Protein AF-A0A078AB96-F1 (afdb_monomer_lite)

Radius of gyration: 26.89 Å; chains: 1; bounding box: 47×62×105 Å

pLDDT: mean 74.13, std 16.15, range [37.94, 95.62]

Organism: Stylonychia lemnae (NCBI:txid5949)

Sequence (298 aa):
MGDLLHSDNKGVPLTSQNDDDSLNFFQKMFKGSIQYEYDTRIDEYNWIAIFLVQFVAYFVAQALVRKLVPPPGDVKVFLEKKRMKDYHSYYFQYTSFIHAMIGIILGNTPYFSLHLLAVEIPLEDSNTLVSLLIGFQTLVCHLLAEVSNPFLQIRTALRIVKKSDTWYYKLNDKIFAVVFILARLIVSPILLFYTFEGDNTTTFLKLGFASVTFIQFFWGMKILYNIGVMVKEHFDELESKEKESRPLWAKVFHDVFYAIDKNKQVRLIFSIVNFATFVFIPVSYYGFVRGNLFKSFL

Secondary structure (DSSP, 8-state):
-----------------SSSTTS-HHHHHTBTB------GGGTTS-HHHHHHHHHHHHHHHHHHHHHHSPPTT-HHHHT-HHHHHHHHHHHHHHHHHHHHHHHHHHHHHHHHHHHHHHTTS-TT-HHHHHHHHHHHHHHHHHHHHHTTHHHHHHHHHHHHTT-TTSHHHHHHHHHHHHHHIIIIIIIHHHHHHHHHH-TTS-HHHHHHHHHHHHHHHHHHHHHHHHHHHHHHHHHHHHHHHH-PPPPHHHHHHHHHHHHHHH-HHHHHHHHHHHHIIIIIHHHHIIIIISSHHHHT--

Foldseek 3Di:
DDDDDDDPPPDDPPPPPDPVVVDDPVSNVCVPVPPPPPPCCVVVPPVVVVVVVVVVVLVVLVVVLPVLADDPPPVVLVPPPVLVVLVVVLVVLVVVLVVLVVCLCVVCVVLVVLVVVCVPPPPPDPVNVLSNVQNVLSNLLSCLLCVLSSLVNVLSSCVSNVNCVPPVNVVSLVVSLVSLCCSQVPVLVVSLVVLLPDPSHALVSNQSSLVSSLVSVLVNLVSLLVVLVVLVVVVVVVCVPPVDDRDPVSVVSNVVSCCCVPPPVNVVVVSVVSCCVRHVVSSCCSCVVVVCVPVRVD

Structure (mmCIF, N/CA/C/O backbone):
data_AF-A0A078AB96-F1
#
_entry.id   AF-A0A078AB96-F1
#
loop_
_atom_site.group_PDB
_atom_site.id
_atom_site.type_symbol
_atom_site.label_atom_id
_atom_site.label_alt_id
_atom_site.label_comp_id
_atom_site.label_asym_id
_atom_site.label_entity_id
_atom_site.label_seq_id
_atom_site.pdbx_PDB_ins_code
_atom_site.Cartn_x
_atom_site.Cartn_y
_atom_site.Cartn_z
_atom_site.occupancy
_atom_site.B_iso_or_equiv
_atom_site.auth_seq_id
_atom_site.auth_comp_id
_atom_site.auth_asym_id
_atom_site.auth_atom_id
_atom_site.pdbx_PDB_model_num
ATOM 1 N N . MET A 1 1 ? 17.291 -31.057 -78.985 1.00 49.81 1 MET A N 1
ATOM 2 C CA . MET A 1 1 ? 18.130 -32.175 -78.511 1.00 49.81 1 MET A CA 1
ATOM 3 C C . MET A 1 1 ? 19.194 -31.545 -77.633 1.00 49.81 1 MET A C 1
ATOM 5 O O . MET A 1 1 ? 20.045 -30.837 -78.149 1.00 49.81 1 MET A O 1
ATOM 9 N N . GLY A 1 2 ? 18.997 -31.611 -76.322 1.00 47.22 2 GLY A N 1
ATOM 10 C CA . GLY A 1 2 ? 19.648 -30.743 -75.340 1.00 47.22 2 GLY A CA 1
ATOM 11 C C . GLY A 1 2 ? 18.833 -30.798 -74.060 1.00 47.22 2 GLY A C 1
ATOM 12 O O . GLY A 1 2 ? 18.005 -29.931 -73.803 1.00 47.22 2 GLY A O 1
ATOM 13 N N . ASP A 1 3 ? 18.982 -31.936 -73.401 1.00 47.91 3 ASP A N 1
ATOM 14 C CA . ASP A 1 3 ? 18.213 -32.436 -72.279 1.00 47.91 3 ASP A CA 1
ATOM 15 C C . ASP A 1 3 ? 18.438 -31.677 -70.963 1.00 47.91 3 ASP A C 1
ATOM 17 O O . ASP A 1 3 ? 19.507 -31.125 -70.724 1.00 47.91 3 ASP A O 1
ATOM 21 N N . LEU A 1 4 ? 17.400 -31.761 -70.120 1.00 50.19 4 LEU A N 1
ATOM 22 C CA . LEU A 1 4 ? 17.425 -32.033 -68.675 1.00 50.19 4 LEU A CA 1
ATOM 23 C C . LEU A 1 4 ? 18.409 -31.238 -67.800 1.00 50.19 4 LEU A C 1
ATOM 25 O O . LEU A 1 4 ? 19.614 -31.436 -67.861 1.00 50.19 4 LEU A O 1
ATOM 29 N N . LEU A 1 5 ? 17.853 -30.487 -66.839 1.00 52.47 5 LEU A N 1
ATOM 30 C CA . LEU A 1 5 ? 18.020 -30.760 -65.398 1.00 52.47 5 LEU A CA 1
ATOM 31 C C . LEU A 1 5 ? 17.131 -29.806 -64.573 1.00 52.47 5 LEU A C 1
ATOM 33 O O . LEU A 1 5 ? 17.523 -28.702 -64.200 1.00 52.47 5 LEU A O 1
ATOM 37 N N . HIS A 1 6 ? 15.910 -30.259 -64.274 1.00 52.72 6 HIS A N 1
ATOM 38 C CA . HIS A 1 6 ? 15.135 -29.776 -63.132 1.00 52.72 6 HIS A CA 1
ATOM 39 C C . HIS A 1 6 ? 15.682 -30.452 -61.872 1.00 52.72 6 HIS A C 1
ATOM 41 O O . HIS A 1 6 ? 15.537 -31.660 -61.692 1.00 52.72 6 HIS A O 1
ATOM 47 N N . SER A 1 7 ? 16.338 -29.667 -61.020 1.00 54.28 7 SER A N 1
ATOM 48 C CA . SER A 1 7 ? 16.720 -30.063 -59.667 1.00 54.28 7 SER A CA 1
ATOM 49 C C . SER A 1 7 ? 15.606 -29.633 -58.711 1.00 54.28 7 SER A C 1
ATOM 51 O O . SER A 1 7 ? 15.563 -28.488 -58.261 1.00 54.28 7 SER A O 1
ATOM 53 N N . ASP A 1 8 ? 14.675 -30.553 -58.454 1.00 54.25 8 ASP A N 1
ATOM 54 C CA . ASP A 1 8 ? 13.689 -30.458 -57.377 1.00 54.25 8 ASP A CA 1
ATOM 55 C C . ASP A 1 8 ? 14.409 -30.609 -56.032 1.00 54.25 8 ASP A C 1
ATOM 57 O O . ASP A 1 8 ? 14.614 -31.712 -55.516 1.00 54.25 8 ASP A O 1
ATOM 61 N N . ASN A 1 9 ? 14.800 -29.480 -55.447 1.00 53.78 9 ASN A N 1
ATOM 62 C CA . ASN A 1 9 ? 15.344 -29.438 -54.098 1.00 53.78 9 ASN A CA 1
ATOM 63 C C . ASN A 1 9 ? 14.178 -29.474 -53.095 1.00 53.78 9 ASN A C 1
ATOM 65 O O . ASN A 1 9 ? 13.682 -28.442 -52.641 1.00 53.78 9 ASN A O 1
ATOM 69 N N . LYS A 1 10 ? 13.687 -30.681 -52.793 1.00 52.81 10 LYS A N 1
ATOM 70 C CA . LYS A 1 10 ? 12.714 -30.910 -51.718 1.00 52.81 10 LYS A CA 1
ATOM 71 C C . LYS A 1 10 ? 13.384 -30.601 -50.380 1.00 52.81 10 LYS A C 1
ATOM 73 O O . LYS A 1 10 ? 14.158 -31.405 -49.867 1.00 52.81 10 LYS A O 1
ATOM 78 N N . GLY A 1 11 ? 13.079 -29.424 -49.838 1.00 51.38 11 GLY A N 1
ATOM 79 C CA . GLY A 1 11 ? 13.490 -29.005 -48.505 1.00 51.38 11 GLY A CA 1
ATOM 80 C C . GLY A 1 11 ? 13.061 -30.031 -47.459 1.00 51.38 11 GLY A C 1
ATOM 81 O O . GLY A 1 11 ? 11.874 -30.286 -47.262 1.00 51.38 11 GLY A O 1
ATOM 82 N N . VAL A 1 12 ? 14.050 -30.633 -46.808 1.00 55.44 12 VAL A N 1
ATOM 83 C CA . VAL A 1 12 ? 13.865 -31.444 -45.606 1.00 55.44 12 VAL A CA 1
ATOM 84 C C . VAL A 1 12 ? 13.359 -30.508 -44.500 1.00 55.44 12 VAL A C 1
ATOM 86 O O . VAL A 1 12 ? 13.998 -29.480 -44.265 1.00 55.44 12 VAL A O 1
ATOM 89 N N . PRO A 1 13 ? 12.240 -30.807 -43.815 1.00 50.81 13 PRO A N 1
ATOM 90 C CA . PRO A 1 13 ? 11.845 -30.032 -42.652 1.00 50.81 13 PRO A CA 1
ATOM 91 C C . PRO A 1 13 ? 12.903 -30.248 -41.570 1.00 50.81 13 PRO A C 1
ATOM 93 O O . PRO A 1 13 ? 13.067 -31.356 -41.060 1.00 50.81 13 PRO A O 1
ATOM 96 N N . LEU A 1 14 ? 13.647 -29.186 -41.253 1.00 51.03 14 LEU A N 1
ATOM 97 C CA . LEU A 1 14 ? 14.491 -29.105 -40.068 1.00 51.03 14 LEU A CA 1
ATOM 98 C C . LEU A 1 14 ? 13.587 -29.310 -38.852 1.00 51.03 14 LEU A C 1
ATOM 100 O O . LEU A 1 14 ? 12.940 -28.384 -38.369 1.00 51.03 14 LEU A O 1
ATOM 104 N N . THR A 1 15 ? 13.506 -30.548 -38.378 1.00 49.94 15 THR A N 1
ATOM 105 C CA . THR A 1 15 ? 12.976 -30.856 -37.058 1.00 49.94 15 THR A CA 1
ATOM 106 C C . THR A 1 15 ? 13.866 -30.141 -36.052 1.00 49.94 15 THR A C 1
ATOM 108 O O . THR A 1 15 ? 15.017 -30.532 -35.857 1.00 49.94 15 THR A O 1
ATOM 111 N N . SER A 1 16 ? 13.339 -29.070 -35.457 1.00 56.69 16 SER A N 1
ATOM 112 C CA . SER A 1 16 ? 13.941 -28.288 -34.377 1.00 56.69 16 SER A CA 1
ATOM 113 C C . SER A 1 16 ? 14.045 -29.140 -33.106 1.00 56.69 16 SER A C 1
ATOM 115 O O . SER A 1 16 ? 13.303 -28.962 -32.140 1.00 56.69 16 SER A O 1
ATOM 117 N N . GLN A 1 17 ? 14.920 -30.139 -33.124 1.00 54.44 17 GLN A N 1
ATOM 118 C CA . GLN A 1 17 ? 15.341 -30.841 -31.924 1.00 54.44 17 GLN A CA 1
ATOM 119 C C . GLN A 1 17 ? 16.473 -30.037 -31.282 1.00 54.44 17 GLN A C 1
ATOM 121 O O . GLN A 1 17 ? 17.517 -29.844 -31.899 1.00 54.44 17 GLN A O 1
ATOM 126 N N . ASN A 1 18 ? 16.229 -29.623 -30.034 1.00 55.78 18 ASN A N 1
ATOM 127 C CA . ASN A 1 18 ? 17.182 -29.126 -29.025 1.00 55.78 18 ASN A CA 1
ATOM 128 C C . ASN A 1 18 ? 17.202 -27.626 -28.683 1.00 55.78 18 ASN A C 1
ATOM 130 O O . ASN A 1 18 ? 18.117 -27.197 -27.989 1.00 55.78 18 ASN A O 1
ATOM 134 N N . ASP A 1 19 ? 16.163 -26.850 -29.001 1.00 60.16 19 ASP A N 1
ATOM 135 C CA . ASP A 1 19 ? 16.001 -25.521 -28.369 1.00 60.16 19 ASP A CA 1
ATOM 136 C C . ASP A 1 19 ? 15.387 -25.584 -26.958 1.00 60.16 19 ASP A C 1
ATOM 138 O O . ASP A 1 19 ? 15.277 -24.570 -26.274 1.00 60.16 19 ASP A O 1
ATOM 142 N N . ASP A 1 20 ? 14.994 -26.768 -26.477 1.00 59.22 20 ASP A N 1
ATOM 143 C CA . ASP A 1 20 ? 14.420 -26.909 -25.133 1.00 59.22 20 ASP A CA 1
ATOM 144 C C . ASP A 1 20 ? 15.471 -26.931 -24.013 1.00 59.22 20 ASP A C 1
ATOM 146 O O . ASP A 1 20 ? 15.182 -26.565 -22.874 1.00 59.22 20 ASP A O 1
ATOM 150 N N . ASP A 1 21 ? 16.708 -27.321 -24.317 1.00 66.56 21 ASP A N 1
ATOM 151 C CA . ASP A 1 21 ? 17.768 -27.433 -23.308 1.00 66.56 21 ASP A CA 1
ATOM 152 C C . ASP A 1 21 ? 18.479 -26.108 -23.017 1.00 66.56 21 ASP A C 1
ATOM 154 O O . ASP A 1 21 ? 19.132 -25.981 -21.982 1.00 66.56 21 ASP A O 1
ATOM 158 N N . SER A 1 22 ? 18.298 -25.095 -23.868 1.00 69.75 22 SER A N 1
ATOM 159 C CA . SER A 1 22 ? 18.826 -23.743 -23.647 1.00 69.75 22 SER A CA 1
ATOM 160 C C . SER A 1 22 ? 17.936 -22.886 -22.738 1.00 69.75 22 SER A C 1
ATOM 162 O O . SER A 1 22 ? 18.385 -21.855 -22.230 1.00 69.75 22 SER A O 1
ATOM 164 N N . LEU A 1 23 ? 16.690 -23.306 -22.493 1.00 70.62 23 LEU A N 1
ATOM 165 C CA . LEU A 1 23 ? 15.745 -22.556 -21.673 1.00 70.62 23 LEU A CA 1
ATOM 166 C C . LEU A 1 23 ? 16.029 -22.764 -20.184 1.00 70.62 23 LEU A C 1
ATOM 168 O O . LEU A 1 23 ? 16.084 -23.890 -19.679 1.00 70.62 23 LEU A O 1
ATOM 172 N N . ASN A 1 24 ? 16.165 -21.661 -19.451 1.00 75.44 24 ASN A N 1
ATOM 173 C CA . ASN A 1 24 ? 16.318 -21.711 -18.003 1.00 75.44 24 ASN A CA 1
ATOM 174 C C . ASN A 1 24 ? 15.019 -22.180 -17.314 1.00 75.44 24 ASN A C 1
ATOM 176 O O . ASN A 1 24 ? 13.945 -22.234 -17.914 1.00 75.44 24 ASN A O 1
ATOM 180 N N . PHE A 1 25 ? 15.113 -22.521 -16.027 1.00 66.31 25 PHE A N 1
ATOM 181 C CA . PHE A 1 25 ? 13.991 -23.042 -15.235 1.00 66.31 25 PHE A CA 1
ATOM 182 C C . PHE A 1 25 ? 12.715 -22.187 -15.335 1.00 66.31 25 PHE A C 1
ATOM 184 O O . PHE A 1 25 ? 11.621 -22.733 -15.468 1.00 66.31 25 PHE A O 1
ATOM 191 N N . PHE A 1 26 ? 12.846 -20.857 -15.332 1.00 49.69 26 PHE A N 1
ATOM 192 C CA . PHE A 1 26 ? 11.702 -19.952 -15.446 1.00 49.69 26 PHE A CA 1
ATOM 193 C C . PHE A 1 26 ? 11.118 -19.947 -16.857 1.00 49.69 26 PHE A C 1
ATOM 195 O O . PHE A 1 26 ? 9.909 -20.068 -17.013 1.00 49.69 26 PHE A O 1
ATOM 202 N N . GLN A 1 27 ? 11.956 -19.903 -17.891 1.00 62.66 27 GLN A N 1
ATOM 203 C CA . GLN A 1 27 ? 11.501 -20.007 -19.276 1.00 62.66 27 GLN A CA 1
ATOM 204 C C . GLN A 1 27 ? 10.771 -21.326 -19.539 1.00 62.66 27 GLN A C 1
ATOM 206 O O . GLN A 1 27 ? 9.763 -21.316 -20.233 1.00 62.66 27 GLN A O 1
ATOM 211 N N . LYS A 1 28 ? 11.219 -22.437 -18.934 1.00 73.44 28 LYS A N 1
ATOM 212 C CA . LYS A 1 28 ? 10.510 -23.726 -18.967 1.00 73.44 28 LYS A CA 1
ATOM 213 C C . LYS A 1 28 ? 9.175 -23.673 -18.221 1.00 73.44 28 LYS A C 1
ATOM 215 O O . LYS A 1 28 ? 8.185 -24.182 -18.731 1.00 73.44 28 LYS A O 1
ATOM 220 N N . MET A 1 29 ? 9.123 -23.025 -17.054 1.00 61.12 29 MET A N 1
ATOM 221 C CA . MET A 1 29 ? 7.893 -22.863 -16.263 1.00 61.12 29 MET A CA 1
ATOM 222 C C . MET A 1 29 ? 6.836 -22.001 -16.977 1.00 61.12 29 MET A C 1
ATOM 224 O O . MET A 1 29 ? 5.642 -22.239 -16.821 1.00 61.12 29 MET A O 1
ATOM 228 N N . PHE A 1 30 ? 7.273 -21.035 -17.787 1.00 54.97 30 PHE A N 1
ATOM 229 C CA . PHE A 1 30 ? 6.409 -20.163 -18.586 1.00 54.97 30 PHE A CA 1
ATOM 230 C C . PHE A 1 30 ? 6.287 -20.604 -20.053 1.00 54.97 30 PHE A C 1
ATOM 232 O O . PHE A 1 30 ? 5.629 -19.928 -20.848 1.00 54.97 30 PHE A O 1
ATOM 239 N N . LYS A 1 31 ? 6.864 -21.752 -20.433 1.00 52.81 31 LYS A N 1
ATOM 240 C CA . LYS A 1 31 ? 6.757 -22.300 -21.787 1.00 52.81 31 LYS A CA 1
ATOM 241 C C . LYS A 1 31 ? 5.327 -22.795 -22.006 1.00 52.81 31 LYS A C 1
ATOM 243 O O . LYS A 1 31 ? 4.900 -23.765 -21.389 1.00 52.81 31 LYS A O 1
ATOM 248 N N . GLY A 1 32 ? 4.569 -22.092 -22.844 1.00 50.88 32 GLY A N 1
ATOM 249 C CA . GLY A 1 32 ? 3.133 -22.331 -23.029 1.00 50.88 32 GLY A CA 1
ATOM 250 C C . GLY A 1 32 ? 2.229 -21.462 -22.150 1.00 50.88 32 GLY A C 1
ATOM 251 O O . GLY A 1 32 ? 1.012 -21.498 -22.328 1.00 50.88 32 GLY A O 1
ATOM 252 N N . SER A 1 33 ? 2.791 -20.622 -21.267 1.00 42.97 33 SER A N 1
ATOM 253 C CA . SER A 1 33 ? 2.061 -19.414 -20.877 1.00 42.97 33 SER A CA 1
ATOM 254 C C . SER A 1 33 ? 1.885 -18.587 -22.144 1.00 42.97 33 SER A C 1
ATOM 256 O O . SER A 1 33 ? 2.821 -18.468 -22.937 1.00 42.97 33 SER A O 1
ATOM 258 N N . ILE A 1 34 ? 0.659 -18.131 -22.390 1.00 37.94 34 ILE A N 1
ATOM 259 C CA . ILE A 1 34 ? 0.317 -17.315 -23.551 1.00 37.94 34 ILE A CA 1
ATOM 260 C C . ILE A 1 34 ? 1.348 -16.184 -23.583 1.00 37.94 34 ILE A C 1
ATOM 262 O O . ILE A 1 34 ? 1.351 -15.339 -22.685 1.00 37.94 34 ILE A O 1
ATOM 266 N N . GLN A 1 35 ? 2.253 -16.189 -24.573 1.00 41.94 35 GLN A N 1
ATOM 267 C CA . GLN A 1 35 ? 2.873 -14.942 -24.992 1.00 41.94 35 GLN A CA 1
ATOM 268 C C . GLN A 1 35 ? 1.675 -14.096 -25.369 1.00 41.94 35 GLN A C 1
ATOM 270 O O . GLN A 1 35 ? 1.023 -14.365 -26.376 1.00 41.94 35 GLN A O 1
ATOM 275 N N . TYR A 1 36 ? 1.294 -13.186 -24.477 1.00 40.00 36 TYR A N 1
ATOM 276 C CA . TYR A 1 36 ? 0.301 -12.198 -24.815 1.00 40.00 36 TYR A CA 1
ATOM 277 C C . TYR A 1 36 ? 0.927 -11.445 -25.981 1.00 40.00 36 TYR A C 1
ATOM 279 O O . TYR A 1 36 ? 1.837 -10.640 -25.782 1.00 40.00 36 TYR A O 1
ATOM 287 N N . GLU A 1 37 ? 0.486 -11.766 -27.201 1.00 41.72 37 GLU A N 1
ATOM 288 C CA . GLU A 1 37 ? 0.451 -10.775 -28.262 1.00 41.72 37 GLU A CA 1
ATOM 289 C C . GLU A 1 37 ? -0.153 -9.559 -27.586 1.00 41.72 37 GLU A C 1
ATOM 291 O O . GLU A 1 37 ? -1.259 -9.640 -27.041 1.00 41.72 37 GLU A O 1
ATOM 296 N N . TYR A 1 38 ? 0.671 -8.521 -27.447 1.00 43.16 38 TYR A N 1
ATOM 297 C CA . TYR A 1 38 ? 0.284 -7.306 -26.766 1.00 43.16 38 TYR A CA 1
ATOM 298 C C . TYR A 1 38 ? -1.036 -6.880 -27.395 1.00 43.16 38 TYR A C 1
ATOM 300 O O . TYR A 1 38 ? -1.081 -6.573 -28.586 1.00 43.16 38 TYR A O 1
ATOM 308 N N . ASP A 1 39 ? -2.119 -6.997 -26.628 1.00 43.69 39 ASP A N 1
ATOM 309 C CA . ASP A 1 39 ? -3.443 -6.701 -27.139 1.00 43.69 39 ASP A CA 1
ATOM 310 C C . ASP A 1 39 ? -3.467 -5.195 -27.356 1.00 43.69 39 ASP A C 1
ATOM 312 O O . ASP A 1 39 ? -3.621 -4.432 -26.404 1.00 43.69 39 ASP A O 1
ATOM 316 N N . THR A 1 40 ? -3.261 -4.763 -28.599 1.00 48.19 40 THR A N 1
ATOM 317 C CA . THR A 1 40 ? -3.224 -3.347 -28.986 1.00 48.19 40 THR A CA 1
ATOM 318 C C . THR A 1 40 ? -4.527 -2.634 -28.626 1.00 48.19 40 THR A C 1
ATOM 320 O O . THR A 1 40 ? -4.557 -1.412 -28.539 1.00 48.19 40 THR A O 1
ATOM 323 N N . ARG A 1 41 ? -5.604 -3.374 -28.319 1.00 44.81 41 ARG A N 1
ATOM 324 C CA . ARG A 1 41 ? -6.849 -2.813 -27.777 1.00 44.81 41 ARG A CA 1
ATOM 325 C C . ARG A 1 41 ? -6.693 -2.256 -26.362 1.00 44.81 41 ARG A C 1
ATOM 327 O O . ARG A 1 41 ? -7.510 -1.447 -25.935 1.00 44.81 41 ARG A O 1
ATOM 334 N N . ILE A 1 42 ? -5.654 -2.639 -25.616 1.00 42.66 42 ILE A N 1
ATOM 335 C CA . ILE A 1 42 ? -5.305 -1.981 -24.349 1.00 42.66 42 ILE A CA 1
ATOM 336 C C . ILE A 1 42 ? -4.943 -0.509 -24.597 1.00 42.66 42 ILE A C 1
ATOM 338 O O . ILE A 1 42 ? -5.263 0.336 -23.761 1.00 42.66 42 ILE A O 1
ATOM 342 N N . ASP A 1 43 ? -4.387 -0.178 -25.764 1.00 45.97 43 ASP A N 1
ATOM 343 C CA . ASP A 1 43 ? -4.108 1.203 -26.172 1.00 45.97 43 ASP A CA 1
ATOM 344 C C . ASP A 1 43 ? -5.384 1.943 -26.635 1.00 45.97 43 ASP A C 1
ATOM 346 O O . ASP A 1 43 ? -5.414 3.172 -26.649 1.00 45.97 43 ASP A O 1
ATOM 350 N N . GLU A 1 44 ? -6.467 1.218 -26.956 1.00 45.72 44 GLU A N 1
ATOM 351 C CA . GLU A 1 44 ? -7.768 1.787 -27.354 1.00 45.72 44 GLU A CA 1
ATOM 352 C C . GLU A 1 44 ? -8.616 2.262 -26.163 1.00 45.72 44 GLU A C 1
ATOM 354 O O . GLU A 1 44 ? -9.578 3.018 -26.345 1.00 45.72 44 GLU A O 1
ATOM 359 N N . TYR A 1 45 ? -8.296 1.849 -24.929 1.00 50.28 45 TYR A N 1
ATOM 360 C CA . TYR A 1 45 ? -8.981 2.409 -23.767 1.00 50.28 45 TYR A CA 1
ATOM 361 C C . TYR A 1 45 ? -8.689 3.905 -23.678 1.00 50.28 45 TYR A C 1
ATOM 363 O O . TYR A 1 45 ? -7.550 4.357 -23.749 1.00 50.28 45 TYR A O 1
ATOM 371 N N . ASN A 1 46 ? -9.737 4.697 -23.454 1.00 63.94 46 ASN A N 1
ATOM 372 C CA . ASN A 1 46 ? -9.593 6.125 -23.217 1.00 63.94 46 ASN A CA 1
ATOM 373 C C . ASN A 1 46 ? -9.005 6.348 -21.810 1.00 63.94 46 ASN A C 1
ATOM 375 O O . ASN A 1 46 ? -9.710 6.660 -20.850 1.00 63.94 46 ASN A O 1
ATOM 379 N N . TRP A 1 47 ? -7.695 6.143 -21.673 1.00 53.69 47 TRP A N 1
ATOM 380 C CA . TRP A 1 47 ? -6.955 6.285 -20.419 1.00 53.69 47 TRP A CA 1
ATOM 381 C C . TRP A 1 47 ? -7.051 7.698 -19.856 1.00 53.69 47 TRP A C 1
ATOM 383 O O . TRP A 1 47 ? -7.053 7.874 -18.639 1.00 53.69 47 TRP A O 1
ATOM 393 N N . ILE A 1 48 ? -7.225 8.695 -20.729 1.00 57.38 48 ILE A N 1
ATOM 394 C CA . ILE A 1 48 ? -7.542 10.071 -20.344 1.00 57.38 48 ILE A CA 1
ATOM 395 C C . ILE A 1 48 ? -8.859 10.100 -19.575 1.00 57.38 48 ILE A C 1
ATOM 397 O O . ILE A 1 48 ? -8.924 10.715 -18.516 1.00 57.38 48 ILE A O 1
ATOM 401 N N . ALA A 1 49 ? -9.891 9.404 -20.055 1.00 60.81 49 ALA A N 1
ATOM 402 C CA . ALA A 1 49 ? -11.159 9.294 -19.348 1.00 60.81 49 ALA A CA 1
ATOM 403 C C . ALA A 1 49 ? -11.005 8.555 -18.012 1.00 60.81 49 ALA A C 1
ATOM 405 O O . ALA A 1 49 ? -11.547 9.022 -17.017 1.00 60.81 49 ALA A O 1
ATOM 406 N N . ILE A 1 50 ? -10.233 7.465 -17.939 1.00 53.31 50 ILE A N 1
ATOM 407 C CA . ILE A 1 50 ? -10.000 6.737 -16.674 1.00 53.31 50 ILE A CA 1
ATOM 408 C C . ILE A 1 50 ? -9.258 7.624 -15.660 1.00 53.31 50 ILE A C 1
ATOM 410 O O . ILE A 1 50 ? -9.689 7.754 -14.511 1.00 53.31 50 ILE A O 1
ATOM 414 N N . PHE A 1 51 ? -8.186 8.292 -16.091 1.00 60.38 51 PHE A N 1
ATOM 415 C CA . PHE A 1 51 ? -7.438 9.237 -15.267 1.00 60.38 51 PHE A CA 1
ATOM 416 C C . PHE A 1 51 ? -8.312 10.417 -14.829 1.00 60.38 51 PHE A C 1
ATOM 418 O O . PHE A 1 51 ? -8.340 10.742 -13.644 1.00 60.38 51 PHE A O 1
ATOM 425 N N . LEU A 1 52 ? -9.077 11.021 -15.745 1.00 66.00 52 LEU A N 1
ATOM 426 C CA . LEU A 1 52 ? -10.010 12.106 -15.436 1.00 66.00 52 LEU A CA 1
ATOM 427 C C . LEU A 1 52 ? -11.096 11.655 -14.466 1.00 66.00 52 LEU A C 1
ATOM 429 O O . LEU A 1 52 ? -11.402 12.395 -13.541 1.00 66.00 52 LEU A O 1
ATOM 433 N N . VAL A 1 53 ? -11.656 10.456 -14.623 1.00 65.00 53 VAL A N 1
ATOM 434 C CA . VAL A 1 53 ? -12.646 9.906 -13.689 1.00 65.00 53 VAL A CA 1
ATOM 435 C C . VAL A 1 53 ? -12.036 9.779 -12.298 1.00 65.00 53 VAL A C 1
ATOM 437 O O . VAL A 1 53 ? -12.659 10.199 -11.326 1.00 65.00 53 VAL A O 1
ATOM 440 N N . GLN A 1 54 ? -10.808 9.273 -12.183 1.00 55.94 54 GLN A N 1
ATOM 441 C CA . GLN A 1 54 ? -10.142 9.120 -10.891 1.00 55.94 54 GLN A CA 1
ATOM 442 C C . GLN A 1 54 ? -9.751 10.468 -10.269 1.00 55.94 54 GLN A C 1
ATOM 444 O O . GLN A 1 54 ? -9.947 10.682 -9.070 1.00 55.94 54 GLN A O 1
ATOM 449 N N . PHE A 1 55 ? -9.273 11.401 -11.091 1.00 67.25 55 PHE A N 1
ATOM 450 C CA . PHE A 1 55 ? -8.972 12.777 -10.712 1.00 67.25 55 PHE A CA 1
ATOM 451 C C . PHE A 1 55 ? -10.236 13.501 -10.225 1.00 67.25 55 PHE A C 1
ATOM 453 O O . PHE A 1 55 ? -10.265 14.026 -9.113 1.00 67.25 55 PHE A O 1
ATOM 460 N N . VAL A 1 56 ? -11.322 13.467 -11.000 1.00 72.50 56 VAL A N 1
ATOM 461 C CA . VAL A 1 56 ? -12.615 14.070 -10.646 1.00 72.50 56 VAL A CA 1
ATOM 462 C C . VAL A 1 56 ? -13.192 13.413 -9.398 1.00 72.50 56 VAL A C 1
ATOM 464 O O . VAL A 1 56 ? -13.570 14.128 -8.474 1.00 72.50 56 VAL A O 1
ATOM 467 N N . ALA A 1 57 ? -13.213 12.080 -9.310 1.00 64.38 57 ALA A N 1
ATOM 468 C CA . ALA A 1 57 ? -13.697 11.366 -8.130 1.00 64.38 57 ALA A CA 1
ATOM 469 C C . ALA A 1 57 ? -12.934 11.786 -6.865 1.00 64.38 57 ALA A C 1
ATOM 471 O O . ALA A 1 57 ? -13.545 12.010 -5.817 1.00 64.38 57 ALA A O 1
ATOM 472 N N . TYR A 1 58 ? -11.616 11.975 -6.969 1.00 62.25 58 TYR A N 1
ATOM 473 C CA . TYR A 1 58 ? -10.803 12.486 -5.874 1.00 62.25 58 TYR A CA 1
ATOM 474 C C . TYR A 1 58 ? -11.155 13.931 -5.501 1.00 62.25 58 TYR A C 1
ATOM 476 O O . TYR A 1 58 ? -11.384 14.221 -4.326 1.00 62.25 58 TYR A O 1
ATOM 484 N N . PHE A 1 59 ? -11.225 14.847 -6.473 1.00 70.94 59 PHE A N 1
ATOM 485 C CA . PHE A 1 59 ? -11.560 16.249 -6.203 1.00 70.94 59 PHE A CA 1
ATOM 486 C C . PHE A 1 59 ? -12.983 16.411 -5.663 1.00 70.94 59 PHE A C 1
ATOM 488 O O . PHE A 1 59 ? -13.208 17.246 -4.790 1.00 70.94 59 PHE A O 1
ATOM 495 N N . VAL A 1 60 ? -13.926 15.576 -6.104 1.00 72.25 60 VAL A N 1
ATOM 496 C CA . VAL A 1 60 ? -15.279 15.494 -5.544 1.00 72.25 60 VAL A CA 1
ATOM 497 C C . VAL A 1 60 ? -15.225 14.997 -4.101 1.00 72.25 60 VAL A C 1
ATOM 499 O O . VAL A 1 60 ? -15.779 15.656 -3.222 1.00 72.25 60 VAL A O 1
ATOM 502 N N . ALA A 1 61 ? -14.514 13.902 -3.817 1.00 61.81 61 ALA A N 1
ATOM 503 C CA . ALA A 1 61 ? -14.336 13.410 -2.449 1.00 61.81 61 ALA A CA 1
ATOM 504 C C . ALA A 1 61 ? -13.699 14.478 -1.540 1.00 61.81 61 ALA A C 1
ATOM 506 O O . ALA A 1 61 ? -14.155 14.694 -0.419 1.00 61.81 61 ALA A O 1
ATOM 507 N N . GLN A 1 62 ? -12.709 15.216 -2.044 1.00 63.28 62 GLN A N 1
ATOM 508 C CA . GLN A 1 62 ? -12.079 16.346 -1.360 1.00 63.28 62 GLN A CA 1
ATOM 509 C C . GLN A 1 62 ? -13.034 17.518 -1.135 1.00 63.28 62 GLN A C 1
ATOM 511 O O . GLN A 1 62 ? -13.083 18.065 -0.036 1.00 63.28 62 GLN A O 1
ATOM 516 N N . ALA A 1 63 ? -13.811 17.910 -2.143 1.00 71.94 63 ALA A N 1
ATOM 517 C CA . ALA A 1 63 ? -14.802 18.972 -2.017 1.00 71.94 63 ALA A CA 1
ATOM 518 C C . ALA A 1 63 ? -15.869 18.607 -0.974 1.00 71.94 63 ALA A C 1
ATOM 520 O O . ALA A 1 63 ? -16.247 19.446 -0.155 1.00 71.94 63 ALA A O 1
ATOM 521 N N . LEU A 1 64 ? -16.300 17.342 -0.946 1.00 72.75 64 LEU A N 1
ATOM 522 C CA . LEU A 1 64 ? -17.200 16.809 0.076 1.00 72.75 64 LEU A CA 1
ATOM 523 C C . LEU A 1 64 ? -16.552 16.839 1.466 1.00 72.75 64 LEU A C 1
ATOM 525 O O . LEU A 1 64 ? -17.165 17.323 2.414 1.00 72.75 64 LEU A O 1
ATOM 529 N N . VAL A 1 65 ? -15.295 16.407 1.590 1.00 64.94 65 VAL A N 1
ATOM 530 C CA . VAL A 1 65 ? -14.535 16.462 2.848 1.00 64.94 65 VAL A CA 1
ATOM 531 C C . VAL A 1 65 ? -14.373 17.902 3.347 1.00 64.94 65 VAL A C 1
ATOM 533 O O . VAL A 1 65 ? -14.606 18.161 4.525 1.00 64.94 65 VAL A O 1
ATOM 536 N N . ARG A 1 66 ? -14.055 18.864 2.475 1.00 65.75 66 ARG A N 1
ATOM 537 C CA . ARG A 1 66 ? -13.930 20.289 2.834 1.00 65.75 66 ARG A CA 1
ATOM 538 C C . ARG A 1 66 ? -15.252 20.924 3.255 1.00 65.75 66 ARG A C 1
ATOM 540 O O . ARG A 1 66 ? -15.240 21.831 4.073 1.00 65.75 66 ARG A O 1
ATOM 547 N N . LYS A 1 67 ? -16.392 20.451 2.741 1.00 74.06 67 LYS A N 1
ATOM 548 C CA . LYS A 1 67 ? -17.706 20.872 3.256 1.00 74.06 67 LYS A CA 1
ATOM 549 C C . LYS A 1 67 ? -17.961 20.373 4.680 1.00 74.06 67 LYS A C 1
ATOM 551 O O . LYS A 1 67 ? -18.745 20.979 5.401 1.00 74.06 67 LYS A O 1
ATOM 556 N N . LEU A 1 68 ? -17.324 19.270 5.077 1.00 67.50 68 LEU A N 1
ATOM 557 C CA . LEU A 1 68 ? -17.488 18.666 6.399 1.00 67.50 68 LEU A CA 1
ATOM 558 C C . LEU A 1 68 ? -16.450 19.166 7.415 1.00 67.50 68 LEU A C 1
ATOM 560 O O . LEU A 1 68 ? -16.749 19.196 8.607 1.00 67.50 68 LEU A O 1
ATOM 564 N N . VAL A 1 69 ? -15.250 19.545 6.968 1.00 60.72 69 VAL A N 1
ATOM 565 C CA . VAL A 1 69 ? -14.131 19.973 7.822 1.00 60.72 69 VAL A CA 1
ATOM 566 C C . VAL A 1 69 ? -13.988 21.501 7.775 1.00 60.72 69 VAL A C 1
ATOM 568 O O . VAL A 1 69 ? -13.848 22.049 6.684 1.00 60.72 69 VAL A O 1
ATOM 571 N N . PRO A 1 70 ? -13.985 22.209 8.922 1.00 58.66 70 PRO A N 1
ATOM 572 C CA . PRO A 1 70 ? -13.804 23.659 8.938 1.00 58.66 70 PRO A CA 1
ATOM 573 C C . PRO A 1 70 ? -12.454 24.068 8.317 1.00 58.66 70 PRO A C 1
ATOM 575 O O . PRO A 1 70 ? -11.478 23.319 8.433 1.00 58.66 70 PRO A O 1
ATOM 578 N N . PRO A 1 71 ? -12.378 25.239 7.658 1.00 56.25 71 PRO A N 1
ATOM 579 C CA . PRO A 1 71 ? -11.188 25.661 6.933 1.00 56.25 71 PRO A CA 1
ATOM 580 C C . PRO A 1 71 ? -9.970 25.872 7.858 1.00 56.25 71 PRO A C 1
ATOM 582 O O . PRO A 1 71 ? -10.130 26.290 9.010 1.00 56.25 71 PRO A O 1
ATOM 585 N N . PRO A 1 72 ? -8.741 25.622 7.360 1.00 46.81 72 PRO A N 1
ATOM 586 C CA . PRO A 1 72 ? -7.506 25.961 8.068 1.00 46.81 72 PRO A CA 1
ATOM 587 C C . PRO A 1 72 ? -7.474 27.462 8.352 1.00 46.81 72 PRO A C 1
ATOM 589 O O . PRO A 1 72 ? -7.403 28.253 7.418 1.00 46.81 72 PRO A O 1
ATOM 592 N N . GLY A 1 73 ? -7.515 27.853 9.624 1.00 52.09 73 GLY A N 1
ATOM 593 C CA . GLY A 1 73 ? -7.409 29.261 10.020 1.00 52.09 73 GLY A CA 1
ATOM 594 C C . GLY A 1 73 ? -8.281 29.663 11.204 1.00 52.09 73 GLY A C 1
ATOM 595 O O . GLY A 1 73 ? -8.046 30.717 11.787 1.00 52.09 73 GLY A O 1
ATOM 596 N N . ASP A 1 74 ? -9.241 28.830 11.616 1.00 60.00 74 ASP A N 1
ATOM 597 C CA . ASP A 1 74 ? -9.985 29.101 12.847 1.00 60.00 74 ASP A CA 1
ATOM 598 C C . ASP A 1 74 ? -9.085 28.846 14.073 1.00 60.00 74 ASP A C 1
ATOM 600 O O . ASP A 1 74 ? -8.818 27.709 14.473 1.00 60.00 74 ASP A O 1
ATOM 604 N N . VAL A 1 75 ? -8.568 29.931 14.652 1.00 51.16 75 VAL A N 1
ATOM 605 C CA . VAL A 1 75 ? -7.601 29.949 15.765 1.00 51.16 75 VAL A CA 1
ATOM 606 C C . VAL A 1 75 ? -8.105 29.155 16.979 1.00 51.16 75 VAL A C 1
ATOM 608 O O . VAL A 1 75 ? -7.312 28.553 17.705 1.00 51.16 75 VAL A O 1
ATOM 611 N N . LYS A 1 76 ? -9.429 29.062 17.170 1.00 63.47 76 LYS A N 1
ATOM 612 C CA . LYS A 1 76 ? -10.036 28.272 18.254 1.00 63.47 76 LYS A CA 1
ATOM 613 C C . LYS A 1 76 ? -9.870 26.763 18.054 1.00 63.47 76 LYS A C 1
ATOM 615 O O . LYS A 1 76 ? -9.755 26.024 19.027 1.00 63.47 76 LYS A O 1
ATOM 620 N N . VAL A 1 77 ? -9.811 26.301 16.805 1.00 56.03 77 VAL A N 1
ATOM 621 C CA . VAL A 1 77 ? -9.562 24.896 16.438 1.00 56.03 77 VAL A CA 1
ATOM 622 C C . VAL A 1 77 ? -8.082 24.527 16.595 1.00 56.03 77 VAL A C 1
ATOM 624 O O . VAL A 1 77 ? -7.769 23.385 16.936 1.00 56.03 77 VAL A O 1
ATOM 627 N N . PHE A 1 78 ? -7.185 25.499 16.408 1.00 52.41 78 PHE A N 1
ATOM 628 C CA . PHE A 1 78 ? -5.730 25.344 16.514 1.00 52.41 78 PHE A CA 1
ATOM 629 C C . PHE A 1 78 ? -5.220 25.123 17.951 1.00 52.41 78 PHE A C 1
ATOM 631 O O . PHE A 1 78 ? -4.192 24.475 18.141 1.00 52.41 78 PHE A O 1
ATOM 638 N N . LEU A 1 79 ? -5.930 25.623 18.968 1.00 58.94 79 LEU A N 1
ATOM 639 C CA . LEU A 1 79 ? -5.487 25.567 20.370 1.00 58.94 79 LEU A CA 1
ATOM 640 C C . LEU A 1 79 ? -5.647 24.179 21.036 1.00 58.94 79 LEU A C 1
ATOM 642 O O . LEU A 1 79 ? -4.972 23.893 22.026 1.00 58.94 79 LEU A O 1
ATOM 646 N N . GLU A 1 80 ? -6.466 23.267 20.495 1.00 64.06 80 GLU A N 1
ATOM 647 C CA . GLU A 1 80 ? -6.551 21.882 20.990 1.00 64.06 80 GLU A CA 1
ATOM 648 C C . GLU A 1 80 ? -5.356 21.050 20.473 1.00 64.06 80 GLU A C 1
ATOM 650 O O . GLU A 1 80 ? -5.397 20.455 19.397 1.00 64.06 80 GLU A O 1
ATOM 655 N N . LYS A 1 81 ? -4.286 20.950 21.274 1.00 52.53 81 LYS A N 1
ATOM 656 C CA . LYS A 1 81 ? -3.013 20.235 20.996 1.00 52.53 81 LYS A CA 1
ATOM 657 C C . LYS A 1 81 ? -3.138 18.847 20.326 1.00 52.53 81 LYS A C 1
ATOM 659 O O . LYS A 1 81 ? -2.242 18.446 19.586 1.00 52.53 81 LYS A O 1
ATOM 664 N N . LYS A 1 82 ? -4.232 18.104 20.555 1.00 56.81 82 LYS A N 1
ATOM 665 C CA . LYS A 1 82 ? -4.497 16.788 19.931 1.00 56.81 82 LYS A CA 1
ATOM 666 C C . LYS A 1 82 ? -4.897 16.903 18.449 1.00 56.81 82 LYS A C 1
ATOM 668 O O . LYS A 1 82 ? -4.518 16.037 17.665 1.00 56.81 82 LYS A O 1
ATOM 673 N N . ARG A 1 83 ? -5.575 17.987 18.041 1.00 59.06 83 ARG A N 1
ATOM 674 C CA . ARG A 1 83 ? -5.947 18.248 16.637 1.00 59.06 83 ARG A CA 1
ATOM 675 C C . ARG A 1 83 ? -4.738 18.559 15.764 1.00 59.06 83 ARG A C 1
ATOM 677 O O . ARG A 1 83 ? -4.743 18.148 14.613 1.00 59.06 83 ARG A O 1
ATOM 684 N N . MET A 1 84 ? -3.682 19.179 16.297 1.00 63.72 84 MET A N 1
ATOM 685 C CA . MET A 1 84 ? -2.477 19.523 15.521 1.00 63.72 84 MET A CA 1
ATOM 686 C C . MET A 1 84 ? -1.860 18.312 14.806 1.00 63.72 84 MET A C 1
ATOM 688 O O . MET A 1 84 ? -1.520 18.402 13.630 1.00 63.72 84 MET A O 1
ATOM 692 N N . LYS A 1 85 ? -1.753 17.155 15.476 1.00 69.56 85 LYS A N 1
ATOM 693 C CA . LYS A 1 85 ? -1.144 15.955 14.874 1.00 69.56 85 LYS A CA 1
ATOM 694 C C . LYS A 1 85 ? -1.993 15.376 13.740 1.00 69.56 85 LYS A C 1
ATOM 696 O O . LYS A 1 85 ? -1.450 15.009 12.697 1.00 69.56 85 LYS A O 1
ATOM 701 N N . ASP A 1 86 ? -3.307 15.307 13.933 1.00 68.50 86 ASP A N 1
ATOM 702 C CA . ASP A 1 86 ? -4.233 14.814 12.910 1.00 68.50 86 ASP A CA 1
ATOM 703 C C . ASP A 1 86 ? -4.340 15.802 11.741 1.00 68.50 86 ASP A C 1
ATOM 705 O O . ASP A 1 86 ? -4.388 15.386 10.587 1.00 68.50 86 ASP A O 1
ATOM 709 N N . TYR A 1 87 ? -4.273 17.105 12.021 1.00 67.62 87 TYR A N 1
ATOM 710 C CA . TYR A 1 87 ? -4.282 18.159 11.011 1.00 67.62 87 TYR A CA 1
ATOM 711 C C . TYR A 1 87 ? -3.008 18.160 10.159 1.00 67.62 87 TYR A C 1
ATOM 713 O O . TYR A 1 87 ? -3.081 18.186 8.933 1.00 67.62 87 TYR A O 1
ATOM 721 N N . HIS A 1 88 ? -1.835 18.044 10.789 1.00 70.81 88 HIS A N 1
ATOM 722 C CA . HIS A 1 88 ? -0.573 17.859 10.072 1.00 70.81 88 HIS A CA 1
ATOM 723 C C . HIS A 1 88 ? -0.578 16.573 9.249 1.00 70.81 88 HIS A C 1
ATOM 725 O O . HIS A 1 88 ? -0.133 16.585 8.107 1.00 70.81 88 HIS A O 1
ATOM 731 N N . SER A 1 89 ? -1.122 15.480 9.793 1.00 71.62 89 SER A N 1
ATOM 732 C CA . SER A 1 89 ? -1.245 14.219 9.054 1.00 71.62 89 SER A CA 1
ATOM 733 C C . SER A 1 89 ? -2.163 14.367 7.840 1.00 71.62 89 SER A C 1
ATOM 735 O O . SER A 1 89 ? -1.827 13.875 6.768 1.00 71.62 89 SER A O 1
ATOM 737 N N . TYR A 1 90 ? -3.286 15.076 7.984 1.00 72.69 90 TYR A N 1
ATOM 738 C CA . TYR A 1 90 ? -4.195 15.390 6.883 1.00 72.69 90 TYR A CA 1
ATOM 739 C C . TYR A 1 90 ? -3.499 16.214 5.798 1.00 72.69 90 TYR A C 1
ATOM 741 O O . TYR A 1 90 ? -3.542 15.853 4.625 1.00 72.69 90 TYR A O 1
ATOM 749 N N . TYR A 1 91 ? -2.810 17.289 6.185 1.00 68.94 91 TYR A N 1
ATOM 750 C CA . TYR A 1 91 ? -2.125 18.166 5.238 1.00 68.94 91 TYR A CA 1
ATOM 751 C C . TYR A 1 91 ? -0.953 17.468 4.544 1.00 68.94 91 TYR A C 1
ATOM 753 O O . TYR A 1 91 ? -0.743 17.652 3.347 1.00 68.94 91 TYR A O 1
ATOM 761 N N . PHE A 1 92 ? -0.218 16.625 5.271 1.00 71.69 92 PHE A N 1
ATOM 762 C CA . PHE A 1 92 ? 0.849 15.805 4.708 1.00 71.69 92 PHE A CA 1
ATOM 763 C C . PHE A 1 92 ? 0.296 14.799 3.694 1.00 71.69 92 PHE A C 1
ATOM 765 O O . PHE A 1 92 ? 0.816 14.708 2.588 1.00 71.69 92 PHE A O 1
ATOM 772 N N . GLN A 1 93 ? -0.803 14.107 4.019 1.00 70.50 93 GLN A N 1
ATOM 773 C CA . GLN A 1 93 ? -1.481 13.199 3.084 1.00 70.50 93 GLN A CA 1
ATOM 774 C C . GLN A 1 93 ? -2.011 13.937 1.850 1.00 70.50 93 GLN A C 1
ATOM 776 O O . GLN A 1 93 ? -1.897 1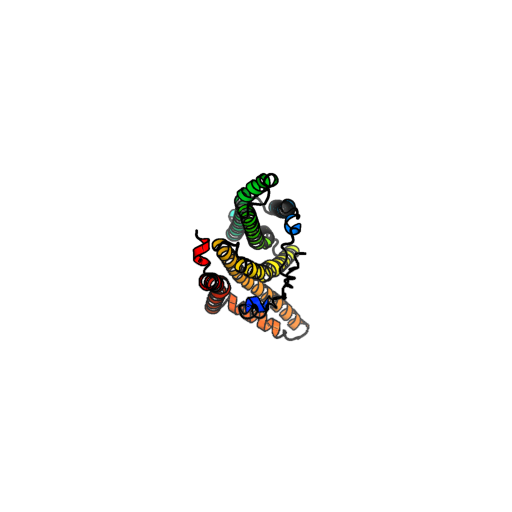3.434 0.737 1.00 70.50 93 GLN A O 1
ATOM 781 N N . TYR A 1 94 ? -2.579 15.131 2.031 1.00 68.31 94 TYR A N 1
ATOM 782 C CA . TYR A 1 94 ? -3.041 15.974 0.930 1.00 68.31 94 TYR A CA 1
ATOM 783 C C . TYR A 1 94 ? -1.881 16.416 0.032 1.00 68.31 94 TYR A C 1
ATOM 785 O O . TYR A 1 94 ? -1.947 16.259 -1.182 1.00 68.31 94 TYR A O 1
ATOM 793 N N . THR A 1 95 ? -0.800 16.922 0.626 1.00 66.31 95 THR A N 1
ATOM 794 C CA . THR A 1 95 ? 0.388 17.381 -0.106 1.00 66.31 95 THR A CA 1
ATOM 795 C C . THR A 1 95 ? 1.060 16.225 -0.838 1.00 66.31 95 THR A C 1
ATOM 797 O O . THR A 1 95 ? 1.399 16.381 -2.003 1.00 66.31 95 THR A O 1
ATOM 800 N N . SER A 1 96 ? 1.190 15.056 -0.200 1.00 68.94 96 SER A N 1
ATOM 801 C CA . SER A 1 96 ? 1.731 13.844 -0.829 1.00 68.94 96 SER A CA 1
ATOM 802 C C . SER A 1 96 ? 0.904 13.430 -2.042 1.00 68.94 96 SER A C 1
ATOM 804 O O . SER A 1 96 ? 1.470 13.137 -3.087 1.00 68.94 96 SER A O 1
ATOM 806 N N . PHE A 1 97 ? -0.426 13.472 -1.936 1.00 68.31 97 PHE A N 1
ATOM 807 C CA . PHE A 1 97 ? -1.300 13.153 -3.060 1.00 68.31 97 PHE A CA 1
ATOM 808 C C . PHE A 1 97 ? -1.185 14.185 -4.189 1.00 68.31 97 PHE A C 1
ATOM 810 O O . PHE A 1 97 ? -1.053 13.816 -5.349 1.00 68.31 97 PHE A O 1
ATOM 817 N N . ILE A 1 98 ? -1.226 15.486 -3.875 1.00 67.25 98 ILE A N 1
ATOM 818 C CA . ILE A 1 98 ? -1.069 16.543 -4.888 1.00 67.25 98 ILE A CA 1
ATOM 819 C C . ILE A 1 98 ? 0.296 16.423 -5.565 1.00 67.25 98 ILE A C 1
ATOM 821 O O . ILE A 1 98 ? 0.379 16.540 -6.782 1.00 67.25 98 ILE A O 1
ATOM 825 N N . HIS A 1 99 ? 1.346 16.128 -4.801 1.00 66.62 99 HIS A N 1
ATOM 826 C CA . HIS A 1 99 ? 2.671 15.848 -5.333 1.00 66.62 99 HIS A CA 1
ATOM 827 C C . HIS A 1 99 ? 2.661 14.626 -6.258 1.00 66.62 99 HIS A C 1
ATOM 829 O O . HIS A 1 99 ? 3.196 14.713 -7.356 1.00 66.62 99 HIS A O 1
ATOM 835 N N . ALA A 1 100 ? 1.991 13.535 -5.875 1.00 67.12 100 ALA A N 1
ATOM 836 C CA . ALA A 1 100 ? 1.832 12.361 -6.727 1.00 67.12 100 ALA A CA 1
ATOM 837 C C . ALA A 1 100 ? 1.053 12.683 -8.013 1.00 67.12 100 ALA A C 1
ATOM 839 O O . ALA A 1 100 ? 1.463 12.266 -9.088 1.00 67.12 100 ALA A O 1
ATOM 840 N N . MET A 1 101 ? -0.022 13.474 -7.946 1.00 66.56 101 MET A N 1
ATOM 841 C CA . MET A 1 101 ? -0.786 13.884 -9.131 1.00 66.56 101 MET A CA 1
ATOM 842 C C . MET A 1 101 ? 0.001 14.818 -10.042 1.00 66.56 101 MET A C 1
ATOM 844 O O . MET A 1 101 ? -0.044 14.656 -11.255 1.00 66.56 101 MET A O 1
ATOM 848 N N . ILE A 1 102 ? 0.739 15.775 -9.482 1.00 65.56 102 ILE A N 1
ATOM 849 C CA . ILE A 1 102 ? 1.641 16.634 -10.254 1.00 65.56 102 ILE A CA 1
ATOM 850 C C . ILE A 1 102 ? 2.752 15.785 -10.873 1.00 65.56 102 ILE A C 1
ATOM 852 O O . ILE A 1 102 ? 3.078 15.995 -12.032 1.00 65.56 102 ILE A O 1
ATOM 856 N N . GLY A 1 103 ? 3.287 14.802 -10.147 1.00 63.50 103 GLY A N 1
ATOM 857 C CA . GLY A 1 103 ? 4.257 13.838 -10.661 1.00 63.50 103 GLY A CA 1
ATOM 858 C C . GLY A 1 103 ? 3.699 13.011 -11.817 1.00 63.50 103 GLY A C 1
ATOM 859 O O . GLY A 1 103 ? 4.378 12.849 -12.822 1.00 63.50 103 GLY A O 1
ATOM 860 N N . ILE A 1 104 ? 2.442 12.568 -11.732 1.00 65.38 104 ILE A N 1
ATOM 861 C CA . ILE A 1 104 ? 1.756 11.890 -12.837 1.00 65.38 104 ILE A CA 1
ATOM 862 C C . ILE A 1 104 ? 1.558 12.840 -14.015 1.00 65.38 104 ILE A C 1
ATOM 864 O O . ILE A 1 104 ? 1.876 12.462 -15.134 1.00 65.38 104 ILE A O 1
ATOM 868 N N . ILE A 1 105 ? 1.051 14.053 -13.785 1.00 64.94 105 ILE A N 1
ATOM 869 C CA . ILE A 1 105 ? 0.801 15.024 -14.852 1.00 64.94 105 ILE A CA 1
ATOM 870 C C . ILE A 1 105 ? 2.127 15.379 -15.517 1.00 64.94 105 ILE A C 1
ATOM 872 O O . ILE A 1 105 ? 2.304 15.052 -16.675 1.00 64.94 105 ILE A O 1
ATOM 876 N N . LEU A 1 106 ? 3.090 15.944 -14.787 1.00 58.75 106 LEU A N 1
ATOM 877 C CA . LEU A 1 106 ? 4.381 16.379 -15.328 1.00 58.75 106 LEU A CA 1
ATOM 878 C C . LEU A 1 106 ? 5.230 15.225 -15.859 1.00 58.75 106 LEU A C 1
ATOM 880 O O . LEU A 1 106 ? 5.923 15.402 -16.854 1.00 58.75 106 LEU A O 1
ATOM 884 N N . GLY A 1 107 ? 5.182 14.063 -15.207 1.00 60.19 107 GLY A N 1
ATOM 885 C CA . GLY A 1 107 ? 5.892 12.866 -15.641 1.00 60.19 107 GLY A CA 1
ATOM 886 C C . GLY A 1 107 ? 5.322 12.293 -16.931 1.00 60.19 107 GLY A C 1
ATOM 887 O O . GLY A 1 107 ? 6.091 11.773 -17.727 1.00 60.19 107 GLY A O 1
ATOM 888 N N . ASN A 1 108 ? 4.013 12.441 -17.173 1.00 60.53 108 ASN A N 1
ATOM 889 C CA . ASN A 1 108 ? 3.369 12.012 -18.413 1.00 60.53 108 ASN A CA 1
ATOM 890 C C . ASN A 1 108 ? 3.244 13.124 -19.460 1.00 60.53 108 ASN A C 1
ATOM 892 O O . ASN A 1 108 ? 3.124 12.792 -20.626 1.00 60.53 108 ASN A O 1
ATOM 896 N N . THR A 1 109 ? 3.324 14.413 -19.114 1.00 60.59 109 THR A N 1
ATOM 897 C CA . THR A 1 109 ? 3.245 15.536 -20.067 1.00 60.59 109 THR A CA 1
ATOM 898 C C . THR A 1 109 ? 4.213 15.396 -21.247 1.00 60.59 109 THR A C 1
ATOM 900 O O . THR A 1 109 ? 3.753 15.569 -22.371 1.00 60.59 109 THR A O 1
ATOM 903 N N . PRO A 1 110 ? 5.513 15.066 -21.078 1.00 57.78 110 PRO A N 1
ATOM 904 C CA . PRO A 1 110 ? 6.397 14.886 -22.229 1.00 57.78 110 PRO A CA 1
ATOM 905 C C . PRO A 1 110 ? 5.976 13.696 -23.103 1.00 57.78 110 PRO A C 1
ATOM 907 O O . PRO A 1 110 ? 6.037 13.809 -24.322 1.00 57.78 110 PRO A O 1
ATOM 910 N N . TYR A 1 111 ? 5.460 12.613 -22.513 1.00 57.66 111 TYR A N 1
ATOM 911 C CA . TYR A 1 111 ? 4.923 11.467 -23.259 1.00 57.66 111 TYR A CA 1
ATOM 912 C C . TYR A 1 111 ? 3.593 11.786 -23.941 1.00 57.66 111 TYR A C 1
ATOM 914 O O . TYR A 1 111 ? 3.342 11.312 -25.037 1.00 57.66 111 TYR A O 1
ATOM 922 N N . PHE A 1 112 ? 2.757 12.618 -23.326 1.00 55.78 112 PHE A N 1
ATOM 923 C CA . PHE A 1 112 ? 1.466 13.052 -23.846 1.00 55.78 112 PHE A CA 1
ATOM 924 C C . PHE A 1 112 ? 1.644 14.009 -25.024 1.00 55.78 112 PHE A C 1
ATOM 926 O O . PHE A 1 112 ? 0.971 13.874 -26.041 1.00 55.78 112 PHE A O 1
ATOM 933 N N . SER A 1 113 ? 2.604 14.929 -24.910 1.00 55.94 113 SER A N 1
ATOM 934 C CA . SER A 1 113 ? 3.043 15.788 -26.008 1.00 55.94 113 SER A CA 1
ATOM 935 C C . SER A 1 113 ? 3.647 14.961 -27.141 1.00 55.94 113 SER A C 1
ATOM 937 O O . SER A 1 113 ? 3.308 15.205 -28.294 1.00 55.94 113 SER A O 1
ATOM 939 N N . LEU A 1 114 ? 4.472 13.949 -26.834 1.00 54.59 114 LEU A N 1
ATOM 940 C CA . LEU A 1 114 ? 4.983 13.022 -27.848 1.00 54.59 114 LEU A CA 1
ATOM 941 C C . LEU A 1 114 ? 3.871 12.191 -28.487 1.00 54.59 114 LEU A C 1
ATOM 943 O O . LEU A 1 114 ? 3.921 11.980 -29.686 1.00 54.59 114 LEU A O 1
ATOM 947 N N . HIS A 1 115 ? 2.871 11.735 -27.730 1.00 54.28 115 HIS A N 1
ATOM 948 C CA . HIS A 1 115 ? 1.790 10.909 -28.260 1.00 54.28 115 HIS A CA 1
ATOM 949 C C . HIS A 1 115 ? 0.849 11.724 -29.151 1.00 54.28 115 HIS A C 1
ATOM 951 O O . HIS A 1 115 ? 0.520 11.277 -30.241 1.00 54.28 115 HIS A O 1
ATOM 957 N N . LEU A 1 116 ? 0.498 12.953 -28.749 1.00 56.41 116 LEU A N 1
ATOM 958 C CA . LEU A 1 116 ? -0.257 13.894 -29.584 1.00 56.41 116 LEU A CA 1
ATOM 959 C C . LEU A 1 116 ? 0.500 14.281 -30.862 1.00 56.41 116 LEU A C 1
ATOM 961 O O . LEU A 1 116 ? -0.131 14.436 -31.900 1.00 56.41 116 LEU A O 1
ATOM 965 N N . LEU A 1 117 ? 1.830 14.401 -30.799 1.00 54.25 117 LEU A N 1
ATOM 966 C CA . LEU A 1 117 ? 2.674 14.612 -31.982 1.00 54.25 117 LEU A CA 1
ATOM 967 C C . LEU A 1 117 ? 2.827 13.331 -32.822 1.00 54.25 117 LEU A C 1
ATOM 969 O O . LEU A 1 117 ? 2.899 13.406 -34.042 1.00 54.25 117 LEU A O 1
ATOM 973 N N . ALA A 1 118 ? 2.836 12.154 -32.193 1.00 51.16 118 ALA A N 1
ATOM 974 C CA . ALA A 1 118 ? 2.977 10.859 -32.853 1.00 51.16 118 ALA A CA 1
ATOM 975 C C . ALA A 1 118 ? 1.687 10.363 -33.521 1.00 51.16 118 ALA A C 1
ATOM 977 O O . ALA A 1 118 ? 1.768 9.493 -34.377 1.00 51.16 118 ALA A O 1
ATOM 978 N N . VAL A 1 119 ? 0.513 10.933 -33.216 1.00 55.12 119 VAL A N 1
ATOM 979 C CA . VAL A 1 119 ? -0.711 10.693 -34.012 1.00 55.12 119 VAL A CA 1
ATOM 980 C C . VAL A 1 119 ? -0.516 11.110 -35.483 1.00 55.12 119 VAL A C 1
ATOM 982 O O . VAL A 1 119 ? -1.205 10.592 -36.358 1.00 55.12 119 VAL A O 1
ATOM 985 N N . GLU A 1 120 ? 0.465 11.970 -35.781 1.00 54.31 120 GLU A N 1
ATOM 986 C CA . GLU A 1 120 ? 0.844 12.351 -37.150 1.00 54.31 120 GLU A CA 1
ATOM 987 C C . GLU A 1 120 ? 2.119 11.655 -37.670 1.00 54.31 120 GLU A C 1
ATOM 989 O O . GLU A 1 120 ? 2.439 11.779 -38.852 1.00 54.31 120 GLU A O 1
ATOM 994 N N . ILE A 1 121 ? 2.847 10.903 -36.832 1.00 54.59 121 ILE A N 1
ATOM 995 C CA . ILE A 1 121 ? 4.125 10.270 -37.195 1.00 54.59 121 ILE A CA 1
ATOM 996 C C . ILE A 1 121 ? 3.912 8.752 -37.311 1.00 54.59 121 ILE A C 1
ATOM 998 O O . ILE A 1 121 ? 3.430 8.136 -36.362 1.00 54.59 121 ILE A O 1
ATOM 1002 N N . PRO A 1 122 ? 4.275 8.108 -38.435 1.00 57.69 122 PRO A N 1
ATOM 1003 C CA . PRO A 1 122 ? 4.168 6.658 -38.556 1.00 57.69 122 PRO A CA 1
ATOM 1004 C C . PRO A 1 122 ? 4.957 5.970 -37.431 1.00 57.69 122 PRO A C 1
ATOM 1006 O O . PRO A 1 122 ? 6.139 6.245 -37.232 1.00 57.69 122 PRO A O 1
ATOM 1009 N N . LEU A 1 123 ? 4.288 5.069 -36.701 1.00 58.34 123 LEU A N 1
ATOM 1010 C CA . LEU A 1 123 ? 4.775 4.299 -35.538 1.00 58.34 123 LEU A CA 1
ATOM 1011 C C . LEU A 1 123 ? 5.945 3.333 -35.844 1.00 58.34 123 LEU A C 1
ATOM 1013 O O . LEU A 1 123 ? 6.178 2.384 -35.101 1.00 58.34 123 LEU A O 1
ATOM 1017 N N . GLU A 1 124 ? 6.692 3.549 -36.924 1.00 61.47 124 GLU A N 1
ATOM 1018 C CA . GLU A 1 124 ? 7.819 2.701 -37.320 1.00 61.47 124 GLU A CA 1
ATOM 1019 C C . GLU A 1 124 ? 9.049 2.884 -36.412 1.00 61.47 124 GLU A C 1
ATOM 1021 O O . GLU A 1 124 ? 9.899 1.995 -36.350 1.00 61.47 124 GLU A O 1
ATOM 1026 N N . ASP A 1 125 ? 9.150 3.990 -35.660 1.00 64.44 125 ASP A N 1
ATOM 1027 C CA . ASP A 1 125 ? 10.285 4.206 -34.759 1.00 64.44 125 ASP A CA 1
ATOM 1028 C C . ASP A 1 125 ? 10.076 3.530 -33.392 1.00 64.44 125 ASP A C 1
ATOM 1030 O O . ASP A 1 125 ? 9.362 4.025 -32.512 1.00 64.44 125 ASP A O 1
ATOM 1034 N N . SER A 1 126 ? 10.771 2.405 -33.206 1.00 59.25 126 SER A N 1
ATOM 1035 C CA . SER A 1 126 ? 10.851 1.616 -31.966 1.00 59.25 126 SER A CA 1
ATOM 1036 C C . SER A 1 126 ? 11.066 2.441 -30.683 1.00 59.25 126 SER A C 1
ATOM 1038 O O . SER A 1 126 ? 10.560 2.067 -29.622 1.00 59.25 126 SER A O 1
ATOM 1040 N N . ASN A 1 127 ? 11.743 3.592 -30.759 1.00 62.41 127 ASN A N 1
ATOM 1041 C CA . ASN A 1 127 ? 12.007 4.454 -29.601 1.00 62.41 127 ASN A CA 1
ATOM 1042 C C . ASN A 1 127 ? 10.743 5.146 -29.059 1.00 62.41 127 ASN A C 1
ATOM 1044 O O . ASN A 1 127 ? 10.611 5.371 -27.849 1.00 62.41 127 ASN A O 1
ATOM 1048 N N . THR A 1 128 ? 9.788 5.449 -29.941 1.00 61.56 128 THR A N 1
ATOM 1049 C CA . THR A 1 128 ? 8.512 6.084 -29.576 1.00 61.56 128 THR A CA 1
ATOM 1050 C C . THR A 1 128 ? 7.633 5.109 -28.790 1.00 61.56 128 THR A C 1
ATOM 1052 O O . THR A 1 128 ? 7.037 5.477 -27.776 1.00 61.56 128 THR A O 1
ATOM 1055 N N . LEU A 1 129 ? 7.624 3.837 -29.197 1.00 61.78 129 LEU A N 1
ATOM 1056 C CA . LEU A 1 129 ? 6.843 2.775 -28.560 1.00 61.78 129 LEU A CA 1
ATOM 1057 C C . LEU A 1 129 ? 7.401 2.416 -27.170 1.00 61.78 129 LEU A C 1
ATOM 1059 O O . LEU A 1 129 ? 6.646 2.298 -26.204 1.00 61.78 129 LEU A O 1
ATOM 1063 N N . VAL A 1 130 ? 8.730 2.345 -27.031 1.00 61.22 130 VAL A N 1
ATOM 1064 C CA . VAL A 1 130 ? 9.402 2.144 -25.732 1.00 61.22 130 VAL A CA 1
ATOM 1065 C C . VAL A 1 130 ? 9.074 3.275 -24.751 1.00 61.22 130 VAL A C 1
ATOM 1067 O O . VAL A 1 130 ? 8.771 3.016 -23.585 1.00 61.22 130 VAL A O 1
ATOM 1070 N N . SER A 1 131 ? 9.068 4.523 -25.223 1.00 62.31 131 SER A N 1
ATOM 1071 C CA . SER A 1 131 ? 8.737 5.687 -24.395 1.00 62.31 131 SER A CA 1
ATOM 1072 C C . SER A 1 131 ? 7.301 5.616 -23.853 1.00 62.31 131 SER A C 1
ATOM 1074 O O . SER A 1 1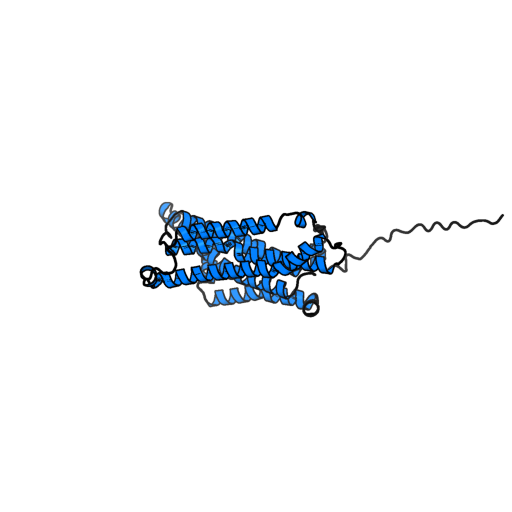31 ? 7.076 5.828 -22.661 1.00 62.31 131 SER A O 1
ATOM 1076 N N . LEU A 1 132 ? 6.330 5.247 -24.694 1.00 65.12 132 LEU A N 1
ATOM 1077 C CA . LEU A 1 132 ? 4.925 5.117 -24.293 1.00 65.12 132 LEU A CA 1
ATOM 1078 C C . LEU A 1 132 ? 4.728 4.058 -23.189 1.00 65.12 132 LEU A C 1
ATOM 1080 O O . LEU A 1 132 ? 4.037 4.302 -22.194 1.00 65.12 132 LEU A O 1
ATOM 1084 N N . LEU A 1 133 ? 5.400 2.909 -23.322 1.00 65.56 133 LEU A N 1
ATOM 1085 C CA . LEU A 1 133 ? 5.338 1.810 -22.353 1.00 65.56 133 LEU A CA 1
ATOM 1086 C C . LEU A 1 133 ? 5.906 2.201 -20.977 1.00 65.56 133 LEU A C 1
ATOM 1088 O O . LEU A 1 133 ? 5.343 1.827 -19.944 1.00 65.56 133 LEU A O 1
ATOM 1092 N N . ILE A 1 134 ? 6.988 2.988 -20.940 1.00 68.94 134 ILE A N 1
ATOM 1093 C CA . ILE A 1 134 ? 7.580 3.489 -19.687 1.00 68.94 134 ILE A CA 1
ATOM 1094 C C . ILE A 1 134 ? 6.618 4.452 -18.971 1.00 68.94 134 ILE A C 1
ATOM 1096 O O . ILE A 1 134 ? 6.452 4.375 -17.744 1.00 68.94 134 ILE A O 1
ATOM 1100 N N . GLY A 1 135 ? 5.951 5.334 -19.724 1.00 70.38 135 GLY A N 1
ATOM 1101 C CA . GLY A 1 135 ? 4.920 6.231 -19.193 1.00 70.38 135 GLY A CA 1
ATOM 1102 C C . GLY A 1 135 ? 3.768 5.459 -18.543 1.00 70.38 135 GLY A C 1
ATOM 1103 O O . GLY A 1 135 ? 3.419 5.710 -17.384 1.00 70.38 135 GLY A O 1
ATOM 1104 N N . PHE A 1 136 ? 3.252 4.437 -19.234 1.00 73.25 136 PHE A N 1
ATOM 1105 C CA . PHE A 1 136 ? 2.181 3.575 -18.725 1.00 73.25 136 PHE A CA 1
ATOM 1106 C C . PHE A 1 136 ? 2.546 2.892 -17.399 1.00 73.25 136 PHE A C 1
ATOM 1108 O O . PHE A 1 136 ? 1.795 2.963 -16.424 1.00 73.25 136 PHE A O 1
ATOM 1115 N N . GLN A 1 137 ? 3.724 2.274 -17.315 1.00 72.94 137 GLN A N 1
ATOM 1116 C CA . GLN A 1 137 ? 4.159 1.596 -16.091 1.00 72.94 137 GLN A CA 1
ATOM 1117 C C . GLN A 1 137 ? 4.320 2.571 -14.920 1.00 72.94 137 GLN A C 1
ATOM 1119 O O . GLN A 1 137 ? 3.952 2.258 -13.784 1.00 72.94 137 GLN A O 1
ATOM 1124 N N . THR A 1 138 ? 4.816 3.779 -15.193 1.00 75.31 138 THR A N 1
ATOM 1125 C CA . THR A 1 138 ? 4.941 4.843 -14.190 1.00 75.31 138 THR A CA 1
ATOM 1126 C C . THR A 1 138 ? 3.572 5.299 -13.683 1.00 75.31 138 THR A C 1
ATOM 1128 O O . THR A 1 138 ? 3.402 5.499 -12.474 1.00 75.31 138 THR A O 1
ATOM 1131 N N . LEU A 1 139 ? 2.583 5.416 -14.576 1.00 79.25 139 LEU A N 1
ATOM 1132 C CA . LEU A 1 139 ? 1.198 5.735 -14.227 1.00 79.25 139 LEU A CA 1
ATOM 1133 C C . LEU A 1 139 ? 0.583 4.650 -13.335 1.00 79.25 139 LEU A C 1
ATOM 1135 O O . LEU A 1 139 ? 0.051 4.971 -12.272 1.00 79.25 139 LEU A O 1
ATOM 1139 N N . VAL A 1 140 ? 0.696 3.376 -13.725 1.00 80.69 140 VAL A N 1
ATOM 1140 C CA . VAL A 1 140 ? 0.192 2.236 -12.938 1.00 80.69 140 VAL A CA 1
ATOM 1141 C C . VAL A 1 140 ? 0.842 2.197 -11.550 1.00 80.69 140 VAL A C 1
ATOM 1143 O O . VAL A 1 140 ? 0.141 2.012 -10.552 1.00 80.69 140 VAL A O 1
ATOM 1146 N N . CYS A 1 141 ? 2.154 2.451 -11.462 1.00 80.62 141 CYS A N 1
ATOM 1147 C CA . CYS A 1 141 ? 2.884 2.548 -10.193 1.00 80.62 141 CYS A CA 1
ATOM 1148 C C . CYS A 1 141 ? 2.260 3.576 -9.252 1.00 80.62 141 CYS A C 1
ATOM 1150 O O . CYS A 1 141 ? 1.917 3.273 -8.105 1.00 80.62 141 CYS A O 1
ATOM 1152 N N . HIS A 1 142 ? 2.080 4.797 -9.757 1.00 80.25 142 HIS A N 1
ATOM 1153 C CA . HIS A 1 142 ? 1.516 5.890 -8.980 1.00 80.25 142 HIS A CA 1
ATOM 1154 C C . HIS A 1 142 ? 0.066 5.611 -8.596 1.00 80.25 142 HIS A C 1
ATOM 1156 O O . HIS A 1 142 ? -0.326 5.860 -7.457 1.00 80.25 142 HIS A O 1
ATOM 1162 N N . LEU A 1 143 ? -0.723 5.039 -9.507 1.00 82.00 143 LEU A N 1
ATOM 1163 C CA . LEU A 1 143 ? -2.111 4.687 -9.238 1.00 82.00 143 LEU A CA 1
ATOM 1164 C C . LEU A 1 143 ? -2.217 3.730 -8.049 1.00 82.00 143 LEU A C 1
ATOM 1166 O O . LEU A 1 143 ? -2.979 3.979 -7.116 1.00 82.00 143 LEU A O 1
ATOM 1170 N N . LEU A 1 144 ? -1.399 2.678 -8.025 1.00 83.81 144 LEU A N 1
ATOM 1171 C CA . LEU A 1 144 ? -1.340 1.733 -6.907 1.00 83.81 144 LEU A CA 1
ATOM 1172 C C . LEU A 1 144 ? -0.834 2.399 -5.624 1.00 83.81 144 LEU A C 1
ATOM 1174 O O . LEU A 1 144 ? -1.378 2.172 -4.534 1.00 83.81 144 LEU A O 1
ATOM 1178 N N . ALA A 1 145 ? 0.173 3.267 -5.741 1.00 84.25 145 ALA A N 1
ATOM 1179 C CA . ALA A 1 145 ? 0.729 4.038 -4.632 1.00 84.25 145 ALA A CA 1
ATOM 1180 C C . ALA A 1 145 ? -0.252 5.067 -4.042 1.00 84.25 145 ALA A C 1
ATOM 1182 O O . ALA A 1 145 ? -0.089 5.459 -2.884 1.00 84.25 145 ALA A O 1
ATOM 1183 N N . GLU A 1 146 ? -1.339 5.397 -4.744 1.00 84.62 146 GLU A N 1
ATOM 1184 C CA . GLU A 1 146 ? -2.317 6.404 -4.314 1.00 84.62 146 GLU A CA 1
ATOM 1185 C C . GLU A 1 146 ? -3.747 5.864 -4.116 1.00 84.62 146 GLU A C 1
ATOM 1187 O O . GLU A 1 146 ? -4.527 6.485 -3.400 1.00 84.62 146 GLU A O 1
ATOM 1192 N N . VAL A 1 147 ? -4.100 4.676 -4.631 1.00 87.00 147 VAL A N 1
ATOM 1193 C CA . VAL A 1 147 ? -5.489 4.152 -4.628 1.00 87.00 147 VAL A CA 1
ATOM 1194 C C . VAL A 1 147 ? -6.148 4.087 -3.243 1.00 87.00 147 VAL A C 1
ATOM 1196 O O . VAL A 1 147 ? -7.356 4.272 -3.119 1.00 87.00 147 VAL A O 1
ATOM 1199 N N . SER A 1 148 ? -5.375 3.872 -2.172 1.00 89.12 148 SER A N 1
ATOM 1200 C CA . SER A 1 148 ? -5.919 3.810 -0.808 1.00 89.12 148 SER A CA 1
ATOM 1201 C C . SER A 1 148 ? -5.943 5.163 -0.079 1.00 89.12 148 SER A C 1
ATOM 1203 O O . SER A 1 148 ? -6.552 5.283 0.985 1.00 89.12 148 SER A O 1
ATOM 1205 N N . ASN A 1 149 ? -5.260 6.182 -0.611 1.00 86.81 149 ASN A N 1
ATOM 1206 C CA . ASN A 1 149 ? -5.084 7.478 0.049 1.00 86.81 149 ASN A CA 1
ATOM 1207 C C . ASN A 1 149 ? -6.383 8.297 0.196 1.00 86.81 149 ASN A C 1
ATOM 1209 O O . ASN A 1 149 ? -6.539 8.920 1.252 1.00 86.81 149 ASN A O 1
ATOM 1213 N N . PRO A 1 150 ? -7.363 8.250 -0.733 1.00 85.75 150 PRO A N 1
ATOM 1214 C CA . PRO A 1 150 ? -8.657 8.905 -0.530 1.00 85.75 150 PRO A CA 1
ATOM 1215 C C . PRO A 1 150 ? -9.344 8.464 0.773 1.00 85.75 150 PRO A C 1
ATOM 1217 O O . PRO A 1 150 ? -9.830 9.292 1.543 1.00 85.75 150 PRO A O 1
ATOM 1220 N N . PHE A 1 151 ? -9.303 7.167 1.095 1.00 90.38 151 PHE A N 1
ATOM 1221 C CA . PHE A 1 151 ? -9.910 6.640 2.320 1.00 90.38 151 PHE A CA 1
ATOM 1222 C C . PHE A 1 151 ? -9.164 7.076 3.588 1.00 90.38 151 PHE A C 1
ATOM 1224 O O . PHE A 1 151 ? -9.789 7.286 4.630 1.00 90.38 151 PHE A O 1
ATOM 1231 N N . LEU A 1 152 ? -7.837 7.251 3.520 1.00 87.44 152 LEU A N 1
ATOM 1232 C CA . LEU A 1 152 ? -7.046 7.806 4.627 1.00 87.44 152 LEU A CA 1
ATOM 1233 C C . LEU A 1 152 ? -7.412 9.264 4.907 1.00 87.44 152 LEU A C 1
ATOM 1235 O O . LEU A 1 152 ? -7.512 9.658 6.073 1.00 87.44 152 LEU A O 1
ATOM 1239 N N . GLN A 1 153 ? -7.652 10.044 3.856 1.00 83.25 153 GLN A N 1
ATOM 1240 C CA . GLN A 1 153 ? -8.059 11.439 3.978 1.00 83.25 153 GLN A CA 1
ATOM 1241 C C . GLN A 1 153 ? -9.468 11.556 4.552 1.00 83.25 153 GLN A C 1
ATOM 1243 O O . GLN A 1 153 ? -9.654 12.311 5.504 1.00 83.25 153 GLN A O 1
ATOM 1248 N N . ILE A 1 154 ? -10.425 10.758 4.060 1.00 84.69 154 ILE A N 1
ATOM 1249 C CA . ILE A 1 154 ? -11.778 10.676 4.634 1.00 84.69 154 ILE A CA 1
ATOM 1250 C C . ILE A 1 154 ? -11.686 10.300 6.115 1.00 84.69 154 ILE A C 1
ATOM 1252 O O . ILE A 1 154 ? -12.233 10.996 6.968 1.00 84.69 154 ILE A O 1
ATOM 1256 N N . ARG A 1 155 ? -10.918 9.261 6.459 1.00 87.12 155 ARG A N 1
ATOM 1257 C CA . ARG A 1 155 ? -10.710 8.847 7.853 1.00 87.12 155 ARG A CA 1
ATOM 1258 C C . ARG A 1 155 ? -10.164 9.979 8.720 1.00 87.12 155 ARG A C 1
ATOM 1260 O O . ARG A 1 155 ? -10.636 10.191 9.836 1.00 87.12 155 ARG A O 1
ATOM 1267 N N . THR A 1 156 ? -9.155 10.694 8.233 1.00 82.06 156 THR A N 1
ATOM 1268 C CA . THR A 1 156 ? -8.518 11.781 8.987 1.00 82.06 156 THR A CA 1
ATOM 1269 C C . THR A 1 156 ? -9.463 12.976 9.130 1.00 82.06 156 THR A C 1
ATOM 1271 O O . THR A 1 156 ? -9.609 13.508 10.227 1.00 82.06 156 THR A O 1
ATOM 1274 N N . ALA A 1 157 ? -10.196 13.328 8.073 1.00 78.69 157 ALA A N 1
ATOM 1275 C CA . ALA A 1 157 ? -11.244 14.341 8.106 1.00 78.69 157 ALA A CA 1
ATOM 1276 C C . ALA A 1 157 ? -12.323 14.021 9.147 1.00 78.69 157 ALA A C 1
ATOM 1278 O O . ALA A 1 157 ? -12.668 14.869 9.969 1.00 78.69 157 ALA A O 1
ATOM 1279 N N . LEU A 1 158 ? -12.798 12.773 9.175 1.00 81.88 158 LEU A N 1
ATOM 1280 C CA . LEU A 1 158 ? -13.795 12.313 10.139 1.00 81.88 158 LEU A CA 1
ATOM 1281 C C . LEU A 1 158 ? -13.295 12.356 11.591 1.00 81.88 158 LEU A C 1
ATOM 1283 O O . LEU A 1 158 ? -14.063 12.706 12.490 1.00 81.88 158 LEU A O 1
ATOM 1287 N N . ARG A 1 159 ? -12.006 12.079 11.831 1.00 81.94 159 ARG A N 1
ATOM 1288 C CA . ARG A 1 159 ? -11.382 12.283 13.152 1.00 81.94 159 ARG A CA 1
ATOM 1289 C C . ARG A 1 159 ? -11.350 13.756 13.544 1.00 81.94 159 ARG A C 1
ATOM 1291 O O . ARG A 1 159 ? -11.696 14.085 14.677 1.00 81.94 159 ARG A O 1
ATOM 1298 N N . ILE A 1 160 ? -11.001 14.646 12.611 1.00 76.38 160 ILE A N 1
ATOM 1299 C CA . ILE A 1 160 ? -10.944 16.095 12.862 1.00 76.38 160 ILE A CA 1
ATOM 1300 C C . ILE A 1 160 ? -12.315 16.640 13.281 1.00 76.38 160 ILE A C 1
ATOM 1302 O O . ILE A 1 160 ? -12.374 17.524 14.139 1.00 76.38 160 ILE A O 1
ATOM 1306 N N . VAL A 1 161 ? -13.411 16.110 12.730 1.00 78.31 161 VAL A N 1
ATOM 1307 C CA . VAL A 1 161 ? -14.789 16.513 13.078 1.00 78.31 161 VAL A CA 1
ATOM 1308 C C . VAL A 1 161 ? -15.392 15.714 14.245 1.00 78.31 161 VAL A C 1
ATOM 1310 O O . VAL A 1 161 ? -16.588 15.825 14.493 1.00 78.31 161 VAL A O 1
ATOM 1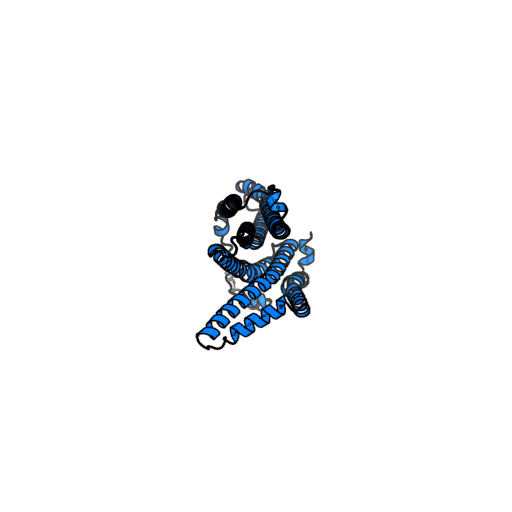313 N N . LYS A 1 162 ? -14.589 14.914 14.967 1.00 80.31 162 LYS A N 1
ATOM 1314 C CA . LYS A 1 162 ? -15.019 14.075 16.107 1.00 80.31 162 LYS A CA 1
ATOM 1315 C C . LYS A 1 162 ? -16.140 13.079 15.748 1.00 80.31 162 LYS A C 1
ATOM 1317 O O . LYS A 1 162 ? -16.964 12.732 16.585 1.00 80.31 162 LYS A O 1
ATOM 1322 N N . LYS A 1 163 ? -16.164 12.593 14.500 1.00 84.75 163 LYS A N 1
ATOM 1323 C CA . LYS A 1 163 ? -17.129 11.595 13.994 1.00 84.75 163 LYS A CA 1
ATOM 1324 C C . LYS A 1 163 ? -16.506 10.203 13.830 1.00 84.75 163 LYS A C 1
ATOM 1326 O O . LYS A 1 163 ? -16.955 9.419 12.995 1.00 84.75 163 LYS A O 1
ATOM 1331 N N . SER A 1 164 ? -15.487 9.880 14.628 1.00 84.75 164 SER A N 1
ATOM 1332 C CA . SER A 1 164 ? -14.807 8.575 14.607 1.00 84.75 164 SER A CA 1
ATOM 1333 C C . SER A 1 164 ? -15.701 7.406 15.024 1.00 84.75 164 SER A C 1
ATOM 1335 O O . SER A 1 164 ? -15.465 6.282 14.602 1.00 84.75 164 SER A O 1
ATOM 1337 N N . ASP A 1 165 ? -16.755 7.653 15.800 1.00 90.00 165 ASP A N 1
ATOM 1338 C CA . ASP A 1 165 ? -17.604 6.571 16.321 1.00 90.00 165 ASP A CA 1
ATOM 1339 C C . ASP A 1 165 ? -18.784 6.233 15.398 1.00 90.00 165 ASP A C 1
ATOM 1341 O O . ASP A 1 165 ? -19.570 5.324 15.663 1.00 90.00 165 ASP A O 1
ATOM 1345 N N . THR A 1 166 ? -18.910 6.954 14.284 1.00 91.44 166 THR A N 1
ATOM 1346 C CA . THR A 1 166 ? -20.027 6.806 13.348 1.00 91.44 166 THR A CA 1
ATOM 1347 C C . THR A 1 166 ? -19.907 5.549 12.485 1.00 91.44 166 THR A C 1
ATOM 1349 O O . THR A 1 166 ? -18.815 5.049 12.206 1.00 91.44 166 THR A O 1
ATOM 1352 N N . TRP A 1 167 ? -21.044 5.031 12.013 1.00 93.50 167 TRP A N 1
ATOM 1353 C CA . TRP A 1 167 ? -21.070 3.808 11.203 1.00 93.50 167 TRP A CA 1
ATOM 1354 C C . TRP A 1 167 ? -20.298 3.955 9.880 1.00 93.50 167 TRP A C 1
ATOM 1356 O O . TRP A 1 167 ? -19.608 3.024 9.472 1.00 93.50 167 TRP A O 1
ATOM 1366 N N . TYR A 1 168 ? -20.348 5.129 9.240 1.00 90.62 168 TYR A N 1
ATOM 1367 C CA . TYR A 1 168 ? -19.639 5.385 7.983 1.00 90.62 168 TYR A CA 1
ATOM 1368 C C . TYR A 1 168 ? -18.124 5.527 8.182 1.00 90.62 168 TYR A C 1
ATOM 1370 O O . TYR A 1 168 ? -17.367 5.181 7.280 1.00 90.62 168 TYR A O 1
ATOM 1378 N N . TYR A 1 169 ? -17.658 5.957 9.363 1.00 90.31 169 TYR A N 1
ATOM 1379 C CA . TYR A 1 169 ? -16.236 5.895 9.715 1.00 90.31 169 TYR A CA 1
ATOM 1380 C C . TYR A 1 169 ? -15.746 4.445 9.750 1.00 90.31 169 TYR A C 1
ATOM 1382 O O . TYR A 1 169 ? -14.775 4.095 9.079 1.00 90.31 169 TYR A O 1
ATOM 1390 N N . LYS A 1 170 ? -16.470 3.584 10.478 1.00 90.94 170 LYS A N 1
ATOM 1391 C CA . LYS A 1 170 ? -16.162 2.150 10.568 1.00 90.94 170 LYS A CA 1
ATOM 1392 C C . LYS A 1 170 ? -16.240 1.469 9.199 1.00 90.94 170 LYS A C 1
ATOM 1394 O O . LYS A 1 170 ? -15.406 0.623 8.890 1.00 90.94 170 LYS A O 1
ATOM 1399 N N . LEU A 1 171 ? -17.212 1.847 8.365 1.00 91.88 171 LEU A N 1
ATOM 1400 C CA . LEU A 1 171 ? -17.326 1.350 6.993 1.00 91.88 171 LEU A CA 1
ATOM 1401 C C . LEU A 1 171 ? -16.132 1.783 6.130 1.00 91.88 171 LEU A C 1
ATOM 1403 O O . LEU A 1 171 ? -15.548 0.942 5.453 1.00 91.88 171 LEU A O 1
ATOM 1407 N N . ASN A 1 172 ? -15.732 3.057 6.187 1.00 92.88 172 ASN A N 1
ATOM 1408 C CA . ASN A 1 172 ? -14.559 3.558 5.468 1.00 92.88 172 ASN A CA 1
ATOM 1409 C C . ASN A 1 172 ? -13.281 2.812 5.875 1.00 92.88 172 ASN A C 1
ATOM 1411 O O . ASN A 1 172 ? -12.491 2.462 5.007 1.00 92.88 172 ASN A O 1
ATOM 1415 N N . ASP A 1 173 ? -13.093 2.523 7.166 1.00 91.81 173 ASP A N 1
ATOM 1416 C CA . ASP A 1 173 ? -11.936 1.755 7.645 1.00 91.81 173 ASP A CA 1
ATOM 1417 C C . ASP A 1 173 ? -11.923 0.316 7.102 1.00 91.81 173 ASP A C 1
ATOM 1419 O O . ASP A 1 173 ? -10.859 -0.188 6.732 1.00 91.81 173 ASP A O 1
ATOM 1423 N N . LYS A 1 174 ? -13.094 -0.325 6.970 1.00 91.75 174 LYS A N 1
ATOM 1424 C CA . LYS A 1 174 ? -13.221 -1.648 6.335 1.00 91.75 174 LYS A CA 1
ATOM 1425 C C . LYS A 1 174 ? -12.921 -1.596 4.836 1.00 91.75 174 LYS A C 1
ATOM 1427 O O . LYS A 1 174 ? -12.130 -2.404 4.357 1.00 91.75 174 LYS A O 1
ATOM 1432 N N . ILE A 1 175 ? -13.503 -0.641 4.105 1.00 93.25 175 ILE A N 1
ATOM 1433 C CA . ILE A 1 175 ? -13.259 -0.480 2.660 1.00 93.25 175 ILE A CA 1
ATOM 1434 C C . ILE A 1 175 ? -11.782 -0.170 2.407 1.00 93.25 175 ILE A C 1
ATOM 1436 O O . ILE A 1 175 ? -11.167 -0.798 1.551 1.00 93.25 175 ILE A O 1
ATOM 1440 N N . PHE A 1 176 ? -11.189 0.733 3.194 1.00 94.12 176 PHE A N 1
ATOM 1441 C CA . PHE A 1 176 ? -9.760 1.031 3.143 1.00 94.12 176 PHE A CA 1
ATOM 1442 C C . PHE A 1 176 ? -8.918 -0.234 3.295 1.00 94.12 176 PHE A C 1
ATOM 1444 O O . PHE A 1 176 ? -8.024 -0.460 2.485 1.00 94.12 176 PHE A O 1
ATOM 1451 N N . ALA A 1 177 ? -9.201 -1.060 4.307 1.00 94.19 177 ALA A N 1
ATOM 1452 C CA . ALA A 1 177 ? -8.453 -2.287 4.544 1.00 94.19 177 ALA A CA 1
ATOM 1453 C C . ALA A 1 177 ? -8.565 -3.264 3.362 1.00 94.19 177 ALA A C 1
ATOM 1455 O O . ALA A 1 177 ? -7.546 -3.786 2.915 1.00 94.19 177 ALA A O 1
ATOM 1456 N N . VAL A 1 178 ? -9.770 -3.457 2.814 1.00 94.75 178 VAL A N 1
ATOM 1457 C CA . VAL A 1 178 ? -10.002 -4.327 1.647 1.00 94.75 178 VAL A CA 1
ATOM 1458 C C . VAL A 1 178 ? -9.258 -3.809 0.416 1.00 94.75 178 VAL A C 1
ATOM 1460 O O . VAL A 1 178 ? -8.495 -4.557 -0.193 1.00 94.75 178 VAL A O 1
ATOM 1463 N N . VAL A 1 179 ? -9.418 -2.526 0.079 1.00 93.94 179 VAL A N 1
ATOM 1464 C CA . VAL A 1 179 ? -8.739 -1.900 -1.067 1.00 93.94 179 VAL A CA 1
ATOM 1465 C C . VAL A 1 179 ? -7.224 -1.973 -0.901 1.00 93.94 179 VAL A C 1
ATOM 1467 O O . VAL A 1 179 ? -6.522 -2.305 -1.851 1.00 93.94 179 VAL A O 1
ATOM 1470 N N . PHE A 1 180 ? -6.708 -1.708 0.301 1.00 94.69 18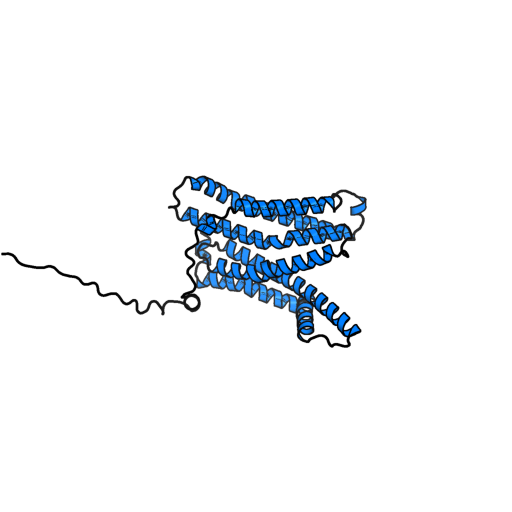0 PHE A N 1
ATOM 1471 C CA . PHE A 1 180 ? -5.278 -1.787 0.576 1.00 94.69 180 PHE A CA 1
ATOM 1472 C C . PHE A 1 180 ? -4.753 -3.214 0.389 1.00 94.69 180 PHE A C 1
ATOM 1474 O O . PHE A 1 180 ? -3.744 -3.400 -0.280 1.00 94.69 180 PHE A O 1
ATOM 1481 N N . ILE A 1 181 ? -5.427 -4.229 0.936 1.00 94.75 181 ILE A N 1
ATOM 1482 C CA . ILE A 1 181 ? -4.986 -5.624 0.805 1.00 94.75 181 ILE A CA 1
ATOM 1483 C C . ILE A 1 181 ? -5.003 -6.054 -0.666 1.00 94.75 181 ILE A C 1
ATOM 1485 O O . ILE A 1 181 ? -3.978 -6.503 -1.173 1.00 94.75 181 ILE A O 1
ATOM 1489 N N . LEU A 1 182 ? -6.123 -5.863 -1.369 1.00 94.88 182 LEU A N 1
ATOM 1490 C CA . LEU A 1 182 ? -6.257 -6.301 -2.759 1.00 94.88 182 LEU A CA 1
ATOM 1491 C C . LEU A 1 182 ? -5.284 -5.559 -3.682 1.00 94.88 182 LEU A C 1
ATOM 1493 O O . LEU A 1 182 ? -4.494 -6.184 -4.386 1.00 94.88 182 LEU A O 1
ATOM 1497 N N . ALA A 1 183 ? -5.292 -4.226 -3.655 1.00 92.12 183 ALA A N 1
ATOM 1498 C CA . ALA A 1 183 ? -4.487 -3.448 -4.588 1.00 92.12 183 ALA A CA 1
ATOM 1499 C C . ALA A 1 183 ? -2.990 -3.467 -4.235 1.00 92.12 183 ALA A C 1
ATOM 1501 O O . ALA A 1 183 ? -2.148 -3.520 -5.127 1.00 92.12 183 ALA A O 1
ATOM 1502 N N . ARG A 1 184 ? -2.627 -3.432 -2.946 1.00 92.44 184 ARG A N 1
ATOM 1503 C CA . ARG A 1 184 ? -1.224 -3.245 -2.535 1.00 92.44 184 ARG A CA 1
ATOM 1504 C C . ARG A 1 184 ? -0.527 -4.509 -2.073 1.00 92.44 184 ARG A C 1
ATOM 1506 O O . ARG A 1 184 ? 0.658 -4.655 -2.332 1.00 92.44 184 ARG A O 1
ATOM 1513 N N . LEU A 1 185 ? -1.223 -5.426 -1.403 1.00 93.25 185 LEU A N 1
ATOM 1514 C CA . LEU A 1 185 ? -0.587 -6.660 -0.923 1.00 93.25 185 LEU A CA 1
ATOM 1515 C C . LEU A 1 185 ? -0.692 -7.816 -1.919 1.00 93.25 185 LEU A C 1
ATOM 1517 O O . LEU A 1 185 ? 0.101 -8.746 -1.823 1.00 93.25 185 LEU A O 1
ATOM 1521 N N . ILE A 1 186 ? -1.628 -7.752 -2.872 1.00 92.94 186 ILE A N 1
ATOM 1522 C CA . ILE A 1 186 ? -1.803 -8.787 -3.900 1.00 92.94 186 ILE A CA 1
ATOM 1523 C C . ILE A 1 186 ? -1.381 -8.259 -5.275 1.00 92.94 186 ILE A C 1
ATOM 1525 O O . ILE A 1 186 ? -0.434 -8.776 -5.861 1.00 92.94 186 ILE A O 1
ATOM 1529 N N . VAL A 1 187 ? -2.031 -7.206 -5.783 1.00 90.88 187 VAL A N 1
ATOM 1530 C CA . VAL A 1 187 ? -1.776 -6.715 -7.151 1.00 90.88 187 VAL A CA 1
ATOM 1531 C C . VAL A 1 187 ? -0.380 -6.091 -7.300 1.00 90.88 187 VAL A C 1
ATOM 1533 O O . VAL A 1 187 ? 0.308 -6.388 -8.274 1.00 90.88 187 VAL A O 1
ATOM 1536 N N . SER A 1 188 ? 0.085 -5.283 -6.336 1.00 90.62 188 SER A N 1
ATOM 1537 C CA . SER A 1 188 ? 1.415 -4.647 -6.418 1.00 90.62 188 SER A CA 1
ATOM 1538 C C . SER A 1 188 ? 2.578 -5.643 -6.547 1.00 90.62 188 SER A C 1
ATOM 1540 O O . SER A 1 188 ? 3.376 -5.465 -7.464 1.00 90.62 188 SER A O 1
ATOM 1542 N N . PRO A 1 189 ? 2.713 -6.698 -5.713 1.00 90.12 189 PRO A N 1
ATOM 1543 C CA . PRO A 1 189 ? 3.793 -7.668 -5.905 1.00 90.12 189 PRO A CA 1
ATOM 1544 C C . PRO A 1 189 ? 3.697 -8.437 -7.229 1.00 90.12 189 PRO A C 1
ATOM 1546 O O . PRO A 1 189 ? 4.733 -8.711 -7.824 1.00 90.12 189 PRO A O 1
ATOM 1549 N N . ILE A 1 190 ? 2.497 -8.724 -7.749 1.00 89.44 190 ILE A N 1
ATOM 1550 C CA . ILE A 1 190 ? 2.349 -9.324 -9.089 1.00 89.44 190 ILE A CA 1
ATOM 1551 C C . ILE A 1 190 ? 2.927 -8.386 -10.157 1.00 89.44 190 ILE A C 1
ATOM 1553 O O . ILE A 1 190 ? 3.736 -8.802 -10.983 1.00 89.44 190 ILE A O 1
ATOM 1557 N N . LEU A 1 191 ? 2.567 -7.102 -10.110 1.00 87.56 191 LEU A N 1
ATOM 1558 C CA . LEU A 1 191 ? 3.084 -6.101 -11.044 1.00 87.56 191 LEU A CA 1
ATOM 1559 C C . LEU A 1 191 ? 4.579 -5.839 -10.869 1.00 87.56 191 LEU A C 1
ATOM 1561 O O . LEU A 1 191 ? 5.260 -5.556 -11.852 1.00 87.56 191 LEU A O 1
ATOM 1565 N N . LEU A 1 192 ? 5.106 -5.976 -9.651 1.00 89.06 192 LEU A N 1
ATOM 1566 C CA . LEU A 1 192 ? 6.540 -5.933 -9.393 1.00 89.06 192 LEU A CA 1
ATOM 1567 C C . LEU A 1 192 ? 7.259 -7.021 -10.197 1.00 89.06 192 LEU A C 1
ATOM 1569 O O . LEU A 1 192 ? 8.198 -6.704 -10.921 1.00 89.06 192 LEU A O 1
ATOM 1573 N N . PHE A 1 193 ? 6.788 -8.271 -10.134 1.00 86.38 193 PHE A N 1
ATOM 1574 C CA . PHE A 1 193 ? 7.360 -9.368 -10.923 1.00 86.38 193 PHE A CA 1
ATOM 1575 C C . PHE A 1 193 ? 7.309 -9.079 -12.426 1.00 86.38 193 PHE A C 1
ATOM 1577 O O . PHE A 1 193 ? 8.339 -9.171 -13.089 1.00 86.38 193 PHE A O 1
ATOM 1584 N N . TYR A 1 194 ? 6.163 -8.632 -12.949 1.00 85.44 194 TYR A N 1
ATOM 1585 C CA . TYR A 1 194 ? 6.048 -8.244 -14.362 1.00 85.44 194 TYR A CA 1
ATOM 1586 C C . TYR A 1 194 ? 7.006 -7.111 -14.750 1.00 85.44 194 TYR A C 1
ATOM 1588 O O . TYR A 1 194 ? 7.629 -7.157 -15.808 1.00 85.44 194 TYR A O 1
ATOM 1596 N N . THR A 1 195 ? 7.165 -6.110 -13.882 1.00 85.81 195 THR A N 1
ATOM 1597 C CA . THR A 1 195 ? 8.077 -4.983 -14.122 1.00 85.81 195 THR A CA 1
ATOM 1598 C C . THR A 1 195 ? 9.526 -5.460 -14.154 1.00 85.81 195 THR A C 1
ATOM 1600 O O . THR A 1 195 ? 10.300 -5.031 -15.002 1.00 85.81 195 THR A O 1
ATOM 1603 N N . PHE A 1 196 ? 9.915 -6.372 -13.263 1.00 83.88 196 PHE A N 1
ATOM 1604 C CA . PHE A 1 196 ? 11.273 -6.909 -13.245 1.00 83.88 196 PHE A CA 1
ATOM 1605 C C . PHE A 1 196 ? 11.584 -7.815 -14.444 1.00 83.88 196 PHE A C 1
ATOM 1607 O O . PHE A 1 196 ? 12.709 -7.750 -14.948 1.00 83.88 196 PHE A O 1
ATOM 1614 N N . GLU A 1 197 ? 10.602 -8.582 -14.923 1.00 83.50 197 GLU A N 1
ATOM 1615 C CA . GLU A 1 197 ? 10.718 -9.430 -16.117 1.00 83.50 197 GLU A CA 1
ATOM 1616 C C . GLU A 1 197 ? 10.768 -8.638 -17.428 1.00 83.50 197 GLU A C 1
ATOM 1618 O O . GLU A 1 197 ? 11.413 -9.083 -18.378 1.00 83.50 197 GLU A O 1
ATOM 1623 N N . GLY A 1 198 ? 10.141 -7.459 -17.474 1.00 79.81 198 GLY A N 1
ATOM 1624 C CA . GLY A 1 198 ? 10.134 -6.606 -18.657 1.00 79.81 198 GLY A CA 1
ATOM 1625 C C . GLY A 1 198 ? 11.520 -6.050 -18.996 1.00 79.81 198 GLY A C 1
ATOM 1626 O O . GLY A 1 198 ? 12.166 -5.397 -18.165 1.00 79.81 198 GLY A O 1
ATOM 1627 N N . ASP A 1 199 ? 11.952 -6.258 -20.240 1.00 77.00 199 ASP A N 1
ATOM 1628 C CA . ASP A 1 199 ? 13.248 -5.783 -20.743 1.00 77.00 199 ASP A CA 1
ATOM 1629 C C . ASP A 1 199 ? 13.257 -4.271 -21.029 1.00 77.00 199 ASP A C 1
ATOM 1631 O O . ASP A 1 199 ? 14.291 -3.623 -20.890 1.00 77.00 199 ASP A O 1
ATOM 1635 N N . ASN A 1 200 ? 12.090 -3.682 -21.310 1.00 71.94 200 ASN A N 1
ATOM 1636 C CA . ASN A 1 200 ? 11.935 -2.256 -21.639 1.00 71.94 200 ASN A CA 1
ATOM 1637 C C . ASN A 1 200 ? 11.787 -1.344 -20.409 1.00 71.94 200 ASN A C 1
ATOM 1639 O O . ASN A 1 200 ? 11.412 -0.180 -20.532 1.00 71.94 200 ASN A O 1
ATOM 1643 N N . THR A 1 201 ? 12.018 -1.866 -19.205 1.00 72.00 201 THR A N 1
ATOM 1644 C CA . THR A 1 201 ? 11.783 -1.124 -17.963 1.00 72.00 201 THR A CA 1
ATOM 1645 C C . THR A 1 201 ? 13.102 -0.654 -17.365 1.00 72.00 201 THR A C 1
ATOM 1647 O O . THR A 1 201 ? 14.042 -1.429 -17.163 1.00 72.00 201 THR A O 1
ATOM 1650 N N . THR A 1 202 ? 13.192 0.644 -17.081 1.00 79.88 202 THR A N 1
ATOM 1651 C CA . THR A 1 202 ? 14.427 1.232 -16.556 1.00 79.88 202 THR A CA 1
ATOM 1652 C C . THR A 1 202 ? 14.720 0.718 -15.145 1.00 79.88 202 THR A C 1
ATOM 1654 O O . THR A 1 202 ? 13.814 0.475 -14.340 1.00 79.88 202 THR A O 1
ATOM 1657 N N . THR A 1 203 ? 16.004 0.589 -14.801 1.00 79.56 203 THR A N 1
ATOM 1658 C CA . THR A 1 203 ? 16.425 0.135 -13.462 1.00 79.56 203 THR A CA 1
ATOM 1659 C C . THR A 1 203 ? 15.872 1.036 -12.348 1.00 79.56 203 THR A C 1
ATOM 1661 O O . THR A 1 203 ? 15.482 0.544 -11.288 1.00 79.56 203 THR A O 1
ATOM 1664 N N . PHE A 1 204 ? 15.748 2.343 -12.599 1.00 79.19 204 PHE A N 1
ATOM 1665 C CA . PHE A 1 204 ? 15.126 3.282 -11.663 1.00 79.19 204 PHE A CA 1
ATOM 1666 C C . PHE A 1 204 ? 13.650 2.975 -11.405 1.00 79.19 204 PHE A C 1
ATOM 1668 O O . PHE A 1 204 ? 13.212 3.026 -10.256 1.00 79.19 204 PHE A O 1
ATOM 1675 N N . LEU A 1 205 ? 12.892 2.613 -12.443 1.00 81.00 205 LEU A N 1
ATOM 1676 C CA . LEU A 1 205 ? 11.485 2.258 -12.298 1.00 81.00 205 LEU A CA 1
ATOM 1677 C C . LEU A 1 205 ? 11.325 0.954 -11.505 1.00 81.00 205 LEU A C 1
ATOM 1679 O O . LEU A 1 205 ? 10.512 0.902 -10.581 1.00 81.00 205 LEU A O 1
ATOM 1683 N N . LYS A 1 206 ? 12.163 -0.055 -11.786 1.00 85.38 206 LYS A N 1
ATOM 1684 C CA . LYS A 1 206 ? 12.225 -1.309 -11.011 1.00 85.38 206 LYS A CA 1
ATOM 1685 C C . LYS A 1 206 ? 12.489 -1.039 -9.527 1.00 85.38 206 LYS A C 1
ATOM 1687 O O . LYS A 1 206 ? 11.764 -1.535 -8.664 1.00 85.38 206 LYS A O 1
ATOM 1692 N N . LEU A 1 207 ? 13.487 -0.205 -9.221 1.00 85.19 207 LEU A N 1
ATOM 1693 C CA . LEU A 1 207 ? 13.825 0.181 -7.847 1.00 85.19 207 LEU A CA 1
ATOM 1694 C C . LEU A 1 207 ? 12.698 0.983 -7.173 1.00 85.19 207 LEU A C 1
ATOM 1696 O O . LEU A 1 207 ? 12.418 0.780 -5.988 1.00 85.19 207 LEU A O 1
ATOM 1700 N N . GLY A 1 208 ? 12.032 1.867 -7.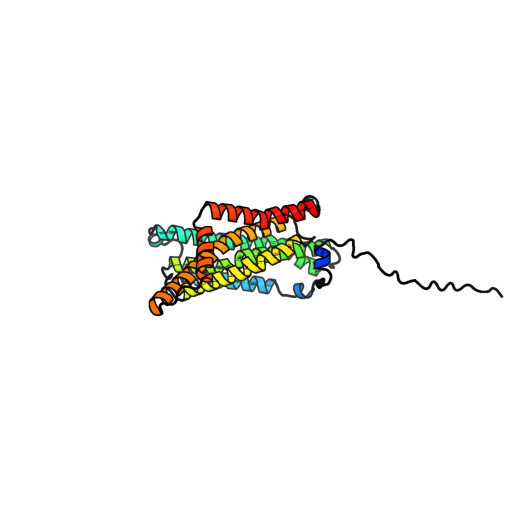919 1.00 83.44 208 GLY A N 1
ATOM 1701 C CA . GLY A 1 208 ? 10.876 2.632 -7.454 1.00 83.44 208 GLY A CA 1
ATOM 1702 C C . GLY A 1 208 ? 9.714 1.723 -7.051 1.00 83.44 208 GLY A C 1
ATOM 1703 O O . GLY A 1 208 ? 9.245 1.794 -5.914 1.00 83.44 208 GLY A O 1
ATOM 1704 N N . PHE A 1 209 ? 9.312 0.803 -7.931 1.00 86.75 209 PHE A N 1
ATOM 1705 C CA . PHE A 1 209 ? 8.272 -0.193 -7.649 1.00 86.75 209 PHE A CA 1
ATOM 1706 C C . PHE A 1 209 ? 8.629 -1.103 -6.466 1.00 86.75 209 PHE A C 1
ATOM 1708 O O . PHE A 1 209 ? 7.779 -1.364 -5.608 1.00 86.75 209 PHE A O 1
ATOM 1715 N N . ALA A 1 210 ? 9.883 -1.555 -6.386 1.00 88.38 210 ALA A N 1
ATOM 1716 C CA . ALA A 1 210 ? 10.386 -2.357 -5.272 1.00 88.38 210 ALA A CA 1
ATOM 1717 C C . ALA A 1 210 ? 10.270 -1.608 -3.938 1.00 88.38 210 ALA A C 1
ATOM 1719 O O . ALA A 1 210 ? 9.757 -2.145 -2.954 1.00 88.38 210 ALA A O 1
ATOM 1720 N N . SER A 1 211 ? 10.681 -0.339 -3.920 1.00 86.12 211 SER A N 1
ATOM 1721 C CA . SER A 1 211 ? 10.628 0.519 -2.732 1.00 86.12 211 SER A CA 1
ATOM 1722 C C . SER A 1 211 ? 9.191 0.794 -2.291 1.00 86.12 211 SER A C 1
ATOM 1724 O O . SER A 1 211 ? 8.871 0.700 -1.104 1.00 86.12 211 SER A O 1
ATOM 1726 N N . VAL A 1 212 ? 8.303 1.085 -3.246 1.00 86.62 212 VAL A N 1
ATOM 1727 C CA . VAL A 1 212 ? 6.874 1.279 -2.986 1.00 86.62 212 VAL A CA 1
ATOM 1728 C C . VAL A 1 212 ? 6.267 0.003 -2.406 1.00 86.62 212 VAL A C 1
ATOM 1730 O O . VAL A 1 212 ? 5.647 0.062 -1.346 1.00 86.62 212 VAL A O 1
ATOM 1733 N N . THR A 1 213 ? 6.506 -1.156 -3.025 1.00 90.06 213 THR A N 1
ATOM 1734 C CA . THR A 1 213 ? 5.991 -2.450 -2.544 1.00 90.06 213 THR A CA 1
ATOM 1735 C C . THR A 1 213 ? 6.509 -2.764 -1.136 1.00 90.06 213 THR A C 1
ATOM 1737 O O . THR A 1 213 ? 5.731 -3.132 -0.256 1.00 90.06 213 THR A O 1
ATOM 1740 N N . PHE A 1 214 ? 7.792 -2.515 -0.860 1.00 89.19 214 PHE A N 1
ATOM 1741 C CA . PHE A 1 214 ? 8.372 -2.667 0.478 1.00 89.19 214 PHE A CA 1
ATOM 1742 C C . PHE A 1 214 ? 7.642 -1.823 1.541 1.00 89.19 214 PHE A C 1
ATOM 1744 O O . PHE A 1 214 ? 7.226 -2.345 2.582 1.00 89.19 214 PHE A O 1
ATOM 1751 N N . ILE A 1 215 ? 7.432 -0.529 1.274 1.00 89.31 215 ILE A N 1
ATOM 1752 C CA . ILE A 1 215 ? 6.716 0.373 2.191 1.00 89.31 215 ILE A CA 1
ATOM 1753 C C . ILE A 1 215 ? 5.265 -0.092 2.376 1.00 89.31 215 ILE A C 1
ATOM 1755 O O . ILE A 1 215 ? 4.741 -0.075 3.494 1.00 89.31 215 ILE A O 1
ATOM 1759 N N . GLN A 1 216 ? 4.610 -0.533 1.302 1.00 91.69 216 GLN A N 1
ATOM 1760 C CA . GLN A 1 216 ? 3.235 -1.025 1.348 1.00 91.69 216 GLN A CA 1
ATOM 1761 C C . GLN A 1 216 ? 3.090 -2.256 2.244 1.00 91.69 216 GLN A C 1
ATOM 1763 O O . GLN A 1 216 ? 2.157 -2.295 3.044 1.00 91.69 216 GLN A O 1
ATOM 1768 N N . PHE A 1 217 ? 4.022 -3.211 2.188 1.00 91.06 217 PHE A N 1
ATOM 1769 C CA . PHE A 1 217 ? 4.014 -4.374 3.079 1.00 91.06 217 PHE A CA 1
ATOM 1770 C C . PHE A 1 217 ? 4.148 -3.971 4.548 1.00 91.06 217 PHE A C 1
ATOM 1772 O O . PHE A 1 217 ? 3.413 -4.485 5.390 1.00 91.06 217 PHE A O 1
ATOM 1779 N N . PHE A 1 218 ? 5.006 -2.996 4.866 1.00 88.69 218 PHE A N 1
ATOM 1780 C CA . PHE A 1 218 ? 5.133 -2.485 6.234 1.00 88.69 218 PHE A CA 1
ATOM 1781 C C . PHE A 1 218 ? 3.804 -1.925 6.768 1.00 88.69 218 PHE A C 1
ATOM 1783 O O . PHE A 1 218 ? 3.378 -2.245 7.881 1.00 88.69 218 PHE A O 1
ATOM 1790 N N . TRP A 1 219 ? 3.103 -1.128 5.959 1.00 90.38 219 TRP A N 1
ATOM 1791 C CA . TRP A 1 219 ? 1.772 -0.625 6.307 1.00 90.38 219 TRP A CA 1
ATOM 1792 C C . TRP A 1 219 ? 0.709 -1.727 6.338 1.00 90.38 219 TRP A C 1
ATOM 1794 O O . TRP A 1 219 ? -0.162 -1.704 7.210 1.00 90.38 219 TRP A O 1
ATOM 1804 N N . GLY A 1 220 ? 0.809 -2.708 5.442 1.00 92.81 220 GLY A N 1
ATOM 1805 C CA . GLY A 1 220 ? -0.047 -3.888 5.395 1.00 92.81 220 GLY A CA 1
ATOM 1806 C C . GLY A 1 220 ? -0.043 -4.652 6.710 1.00 92.81 220 GLY A C 1
ATOM 1807 O O . GLY A 1 220 ? -1.109 -4.965 7.230 1.00 92.81 220 GLY A O 1
ATOM 1808 N N . MET A 1 221 ? 1.126 -4.839 7.328 1.00 91.62 221 MET A N 1
ATOM 1809 C CA . MET A 1 221 ? 1.222 -5.496 8.638 1.00 91.62 221 MET A CA 1
ATOM 1810 C C . MET A 1 221 ? 0.460 -4.758 9.729 1.00 91.62 221 MET A C 1
ATOM 1812 O O . MET A 1 221 ? -0.201 -5.381 10.555 1.00 91.62 221 MET A O 1
ATOM 1816 N N . LYS A 1 222 ? 0.505 -3.425 9.718 1.00 90.56 222 LYS A N 1
ATOM 1817 C CA . LYS A 1 222 ? -0.240 -2.610 10.680 1.00 90.56 222 LYS A CA 1
ATOM 1818 C C . LYS A 1 222 ? -1.750 -2.729 10.475 1.00 90.56 222 LYS A C 1
ATOM 1820 O O . LYS A 1 222 ? -2.510 -2.695 11.441 1.00 90.56 222 LYS A O 1
ATOM 1825 N N . ILE A 1 223 ? -2.192 -2.859 9.226 1.00 93.00 223 ILE A N 1
ATOM 1826 C CA . ILE A 1 223 ? -3.601 -3.090 8.893 1.00 93.00 223 ILE A CA 1
ATOM 1827 C C . ILE A 1 223 ? -4.023 -4.491 9.341 1.00 93.00 223 ILE A C 1
ATOM 1829 O O . ILE A 1 223 ? -5.033 -4.614 10.026 1.00 93.00 223 ILE A O 1
ATOM 1833 N N . LEU A 1 224 ? -3.229 -5.520 9.036 1.00 94.25 224 LEU A N 1
ATOM 1834 C CA . LEU A 1 224 ? -3.485 -6.903 9.446 1.00 94.25 224 LEU A CA 1
ATOM 1835 C C . LEU A 1 224 ? -3.499 -7.055 10.971 1.00 94.25 224 LEU A C 1
ATOM 1837 O O . LEU A 1 224 ? -4.372 -7.729 11.506 1.00 94.25 224 LEU A O 1
ATOM 1841 N N . TYR A 1 225 ? -2.626 -6.342 11.685 1.00 94.50 225 TYR A N 1
ATOM 1842 C CA . TYR A 1 225 ? -2.682 -6.232 13.141 1.00 94.50 225 TYR A CA 1
ATOM 1843 C C . TYR A 1 225 ? -4.018 -5.663 13.631 1.00 94.50 225 TYR A C 1
ATOM 1845 O O . TYR A 1 225 ? -4.667 -6.271 14.479 1.00 94.50 225 TYR A O 1
ATOM 1853 N N . ASN A 1 226 ? -4.469 -4.531 13.078 1.00 90.88 226 ASN A N 1
ATOM 1854 C CA . ASN A 1 226 ? -5.754 -3.942 13.468 1.00 90.88 226 ASN A CA 1
ATOM 1855 C C . ASN A 1 226 ? -6.929 -4.881 13.153 1.00 90.88 226 ASN A C 1
ATOM 1857 O O . ASN A 1 226 ? -7.869 -4.962 13.939 1.00 90.88 226 ASN A O 1
ATOM 1861 N N . ILE A 1 227 ? -6.868 -5.617 12.038 1.00 92.94 227 ILE A N 1
ATOM 1862 C CA . ILE A 1 227 ? -7.835 -6.677 11.724 1.00 92.94 227 ILE A CA 1
ATOM 1863 C C . ILE A 1 227 ? -7.783 -7.774 12.787 1.00 92.94 227 ILE A C 1
ATOM 1865 O O . ILE A 1 227 ? -8.828 -8.201 13.260 1.00 92.94 227 ILE A O 1
ATOM 1869 N N . GLY A 1 228 ? -6.591 -8.186 13.216 1.00 93.38 228 GLY A N 1
ATOM 1870 C CA . GLY A 1 228 ? -6.417 -9.213 14.242 1.00 93.38 228 GLY A CA 1
ATOM 1871 C C . GLY A 1 228 ? -6.993 -8.800 15.590 1.00 93.38 228 GLY A C 1
ATOM 1872 O O . GLY A 1 228 ? -7.594 -9.627 16.269 1.00 93.38 228 GLY A O 1
ATOM 1873 N N . VAL A 1 229 ? -6.880 -7.518 15.948 1.00 92.12 229 VAL A N 1
ATOM 1874 C CA . VAL A 1 229 ? -7.542 -6.949 17.131 1.00 92.12 229 VAL A CA 1
ATOM 1875 C C . VAL A 1 229 ? -9.063 -7.011 16.983 1.00 92.12 229 VAL A C 1
ATOM 1877 O O . VAL A 1 229 ? -9.719 -7.529 17.878 1.00 92.12 229 VAL A O 1
ATOM 1880 N N . MET A 1 230 ? -9.621 -6.590 15.842 1.00 90.56 230 MET A N 1
ATOM 1881 C CA . MET A 1 230 ? -11.072 -6.660 15.603 1.00 90.56 230 MET A CA 1
ATOM 1882 C C . MET A 1 230 ? -11.605 -8.099 15.638 1.00 90.56 230 MET A C 1
ATOM 1884 O O . MET A 1 230 ? -12.664 -8.357 16.201 1.00 90.56 230 MET A O 1
ATOM 1888 N N . VAL A 1 231 ? -10.874 -9.046 15.042 1.00 92.44 231 VAL A N 1
ATOM 1889 C CA . VAL A 1 231 ? -11.222 -10.474 15.062 1.00 92.44 231 VAL A CA 1
ATOM 1890 C C . VAL A 1 231 ? -11.190 -11.005 16.493 1.00 92.44 231 VAL A C 1
ATOM 1892 O O . VAL A 1 231 ? -12.109 -11.706 16.908 1.00 92.44 231 VAL A O 1
ATOM 1895 N N . LYS A 1 232 ? -10.158 -10.648 17.263 1.00 93.12 232 LYS A N 1
ATOM 1896 C CA . LYS A 1 232 ? -10.039 -11.024 18.671 1.00 93.12 232 LYS A CA 1
ATOM 1897 C C . LYS A 1 232 ? -11.209 -10.490 19.502 1.00 93.12 232 LYS A C 1
ATOM 1899 O O . LYS A 1 232 ? -11.834 -11.276 20.199 1.00 93.12 232 LYS A O 1
ATOM 1904 N N . GLU A 1 233 ? -11.508 -9.196 19.402 1.00 91.94 233 GLU A N 1
ATOM 1905 C CA . GLU A 1 233 ? -12.614 -8.555 20.130 1.00 91.94 233 GLU A CA 1
ATOM 1906 C C . GLU A 1 233 ? -13.956 -9.219 19.803 1.00 91.94 233 GLU A C 1
ATOM 1908 O O . GLU A 1 233 ? -14.727 -9.524 20.708 1.00 91.94 233 GLU A O 1
ATOM 1913 N N . HIS A 1 234 ? -14.201 -9.530 18.527 1.00 91.62 234 HIS A N 1
ATOM 1914 C CA . HIS A 1 234 ? -15.421 -10.214 18.106 1.00 91.62 234 HIS A CA 1
ATOM 1915 C C . HIS A 1 234 ? -15.582 -11.598 18.753 1.00 91.62 234 HIS A C 1
ATOM 1917 O O . HIS A 1 234 ? -16.662 -11.925 19.240 1.00 91.62 234 HIS A O 1
ATOM 1923 N N . PHE A 1 235 ? -14.517 -12.404 18.790 1.00 92.69 235 PHE A N 1
ATOM 1924 C CA . PHE A 1 235 ? -14.577 -13.717 19.434 1.00 92.69 235 PHE A CA 1
ATOM 1925 C C . PHE A 1 235 ? -14.633 -13.634 20.962 1.00 92.69 235 PHE A C 1
ATOM 1927 O O . PHE A 1 235 ? -15.274 -14.479 21.574 1.00 92.69 235 PHE A O 1
ATOM 1934 N N . ASP A 1 236 ? -14.028 -12.617 21.576 1.00 90.50 236 ASP A N 1
ATOM 1935 C CA . ASP A 1 236 ? -14.106 -12.407 23.028 1.00 90.50 236 ASP A CA 1
ATOM 1936 C C . ASP A 1 236 ? -15.538 -12.036 23.457 1.00 90.50 236 ASP A C 1
ATOM 1938 O O . ASP A 1 236 ? -16.029 -12.485 24.495 1.00 90.50 236 ASP A O 1
ATOM 1942 N N . GLU A 1 237 ? -16.258 -11.279 22.622 1.00 91.56 237 GLU A N 1
ATOM 1943 C CA . GLU A 1 237 ? -17.688 -11.020 22.813 1.00 91.56 237 GLU A CA 1
ATOM 1944 C C . GLU A 1 237 ? -18.537 -12.295 22.684 1.00 91.56 237 GLU A C 1
ATOM 1946 O O . GLU A 1 237 ? -19.470 -12.481 23.470 1.00 91.56 237 GLU A O 1
ATOM 1951 N N . LEU A 1 238 ? -18.227 -13.179 21.729 1.00 91.12 238 LEU A N 1
ATOM 1952 C CA . LEU A 1 238 ? -18.930 -14.458 21.555 1.00 91.12 238 LEU A CA 1
ATOM 1953 C C . LEU A 1 238 ? -18.668 -15.416 22.722 1.00 91.12 238 LEU A C 1
ATOM 1955 O O . LEU A 1 238 ? -19.614 -15.971 23.275 1.00 91.12 238 LEU A O 1
ATOM 1959 N N . GLU A 1 239 ? -17.419 -15.536 23.173 1.00 89.12 239 GLU A N 1
ATOM 1960 C CA . GLU A 1 239 ? -17.041 -16.364 24.325 1.00 89.12 239 GLU A CA 1
ATOM 1961 C C . GLU A 1 239 ? -17.799 -15.936 25.592 1.00 89.12 239 GLU A C 1
ATOM 1963 O O . GLU A 1 239 ? -18.291 -16.778 26.346 1.00 89.12 239 GLU A O 1
ATOM 1968 N N . SER A 1 240 ? -17.989 -14.625 25.787 1.00 88.50 240 SER A N 1
ATOM 1969 C CA . SER A 1 240 ? -18.754 -14.094 26.922 1.00 88.50 240 SER A CA 1
ATOM 1970 C C . SER A 1 240 ? -20.242 -14.475 26.905 1.00 88.50 240 SER A C 1
ATOM 1972 O O . SER A 1 240 ? -20.858 -14.589 27.967 1.00 88.50 240 SER A O 1
ATOM 1974 N N . LYS A 1 241 ? -20.825 -14.684 25.717 1.00 89.12 241 LYS A N 1
ATOM 1975 C CA . LYS A 1 241 ? -22.256 -14.972 25.530 1.00 89.12 241 LYS A CA 1
ATOM 1976 C C . LYS A 1 241 ? -22.548 -16.465 25.442 1.00 89.12 241 LYS A C 1
ATOM 1978 O O . LYS A 1 241 ? -23.516 -16.933 26.033 1.00 89.12 241 LYS A O 1
ATOM 1983 N N . GLU A 1 242 ? -21.717 -17.194 24.709 1.00 87.44 242 GLU A N 1
ATOM 1984 C CA . GLU A 1 242 ? -21.989 -18.566 24.272 1.00 87.44 242 GLU A CA 1
ATOM 1985 C C . GLU A 1 242 ? -21.032 -19.588 24.905 1.00 87.44 242 GLU A C 1
ATOM 1987 O O . GLU A 1 242 ? -21.196 -20.788 24.700 1.00 87.44 242 GLU A O 1
ATOM 1992 N N . LYS A 1 243 ? -20.056 -19.139 25.719 1.00 80.81 243 LYS A N 1
ATOM 1993 C CA . LYS A 1 243 ? -18.962 -19.969 26.269 1.00 80.81 243 LYS A CA 1
ATOM 1994 C C . LYS A 1 243 ? -18.196 -20.743 25.188 1.00 80.81 243 LYS A C 1
ATOM 1996 O O . LYS A 1 243 ? -17.587 -21.774 25.475 1.00 80.81 243 LYS A O 1
ATOM 2001 N N . GLU A 1 244 ? -18.231 -20.258 23.951 1.00 83.56 244 GLU A N 1
ATOM 2002 C CA . GLU A 1 244 ? -17.494 -20.852 22.847 1.00 83.56 244 GLU A CA 1
ATOM 2003 C C . GLU A 1 244 ? -16.044 -20.365 22.889 1.00 83.56 244 GLU A C 1
ATOM 2005 O O . GLU A 1 244 ? -15.770 -19.168 22.964 1.00 83.56 244 GLU A O 1
ATOM 2010 N N . SER A 1 245 ? -15.092 -21.298 22.871 1.00 89.00 245 SER A N 1
ATOM 2011 C CA . SER A 1 245 ? -13.673 -20.952 22.892 1.00 89.00 245 SER A CA 1
ATOM 2012 C C . SER A 1 245 ? -13.251 -20.312 21.571 1.00 89.00 245 SER A C 1
ATOM 2014 O O . SER A 1 245 ? -13.566 -20.841 20.502 1.00 89.00 245 SER A O 1
ATOM 2016 N N . ARG A 1 246 ? -12.443 -19.248 21.631 1.00 90.12 246 ARG A N 1
ATOM 2017 C CA . ARG A 1 246 ? -11.856 -18.618 20.440 1.00 90.12 246 ARG A CA 1
ATOM 2018 C C . ARG A 1 246 ? -11.172 -19.655 19.525 1.00 90.12 246 ARG A C 1
ATOM 2020 O O . ARG A 1 246 ? -10.317 -20.410 20.000 1.00 90.12 246 ARG A O 1
ATOM 2027 N N . PRO A 1 247 ? -11.440 -19.652 18.205 1.00 94.31 247 PRO A N 1
ATOM 2028 C CA . PRO A 1 247 ? -10.805 -20.596 17.295 1.00 94.31 247 PRO A CA 1
ATOM 2029 C C . PRO A 1 247 ? -9.288 -20.370 17.209 1.00 94.31 247 PRO A C 1
ATOM 2031 O O . PRO A 1 247 ? -8.798 -19.235 17.224 1.00 94.31 247 PRO A O 1
ATOM 2034 N N . LEU A 1 248 ? -8.527 -21.463 17.072 1.00 93.44 248 LEU A N 1
ATOM 2035 C CA . LEU A 1 248 ? -7.057 -21.445 17.091 1.00 93.44 248 LEU A CA 1
ATOM 2036 C C . LEU A 1 248 ? -6.460 -20.501 16.036 1.00 93.44 248 LEU A C 1
ATOM 2038 O O . LEU A 1 248 ? -5.518 -19.768 16.334 1.00 93.44 248 LEU A O 1
ATOM 2042 N N . TRP A 1 249 ? -7.024 -20.474 14.825 1.00 95.00 249 TRP A N 1
ATOM 2043 C CA . TRP A 1 249 ? -6.533 -19.621 13.740 1.00 95.00 249 TRP A CA 1
ATOM 2044 C C . TRP A 1 249 ? -6.615 -18.129 14.093 1.00 95.00 249 TRP A C 1
ATOM 2046 O O . TRP A 1 249 ? -5.696 -17.385 13.765 1.00 95.00 249 TRP A O 1
ATOM 2056 N N . ALA A 1 250 ? -7.663 -17.691 14.802 1.00 93.94 250 ALA A N 1
ATOM 2057 C CA . ALA A 1 250 ? -7.847 -16.291 15.186 1.00 93.94 250 ALA A CA 1
ATOM 2058 C C . ALA A 1 250 ? -6.826 -15.875 16.249 1.00 93.94 250 ALA A C 1
ATOM 2060 O O . ALA A 1 250 ? -6.272 -14.775 16.194 1.00 93.94 250 ALA A O 1
ATOM 2061 N N . LYS A 1 251 ? -6.534 -16.784 17.190 1.00 93.88 251 LYS A N 1
ATOM 2062 C CA . LYS A 1 251 ? -5.474 -16.604 18.185 1.00 93.88 251 LYS A CA 1
ATOM 2063 C C . LYS A 1 251 ? -4.105 -16.489 17.513 1.00 93.88 251 LYS A C 1
ATOM 2065 O O . LYS A 1 251 ? -3.411 -15.504 17.736 1.00 93.88 251 LYS A O 1
ATOM 2070 N N . VAL A 1 252 ? -3.760 -17.439 16.639 1.00 95.44 252 VAL A N 1
ATOM 2071 C CA . VAL A 1 252 ? -2.488 -17.429 15.897 1.00 95.44 252 VAL A CA 1
ATOM 2072 C C . VAL A 1 252 ? -2.363 -16.168 15.042 1.00 95.44 252 VAL A C 1
ATOM 2074 O O . VAL A 1 252 ? -1.327 -15.511 15.081 1.00 95.44 252 VAL A O 1
ATOM 2077 N N . PHE A 1 253 ? -3.421 -15.787 14.321 1.00 94.88 253 PHE A N 1
ATOM 2078 C CA . PHE A 1 253 ? -3.444 -14.575 13.506 1.00 94.88 253 PHE A CA 1
ATOM 2079 C C . PHE A 1 253 ? -3.140 -13.333 14.354 1.00 94.88 253 PHE A C 1
ATOM 2081 O O . PHE A 1 253 ? -2.187 -12.611 14.067 1.00 94.88 253 PHE A O 1
ATOM 2088 N N . HIS A 1 254 ? -3.895 -13.110 15.434 1.00 94.94 254 HIS A N 1
ATOM 2089 C CA . HIS A 1 254 ? -3.658 -11.985 16.339 1.00 94.94 254 HIS A CA 1
ATOM 2090 C C . HIS A 1 254 ? -2.228 -11.995 16.898 1.00 94.94 254 HIS A C 1
ATOM 2092 O O . HIS A 1 254 ? -1.551 -10.971 16.840 1.00 94.94 254 HIS A O 1
ATOM 2098 N N . ASP A 1 255 ? -1.758 -13.133 17.412 1.00 94.31 255 ASP A N 1
ATOM 2099 C CA . ASP A 1 255 ? -0.472 -13.228 18.106 1.00 94.31 255 ASP A CA 1
ATOM 2100 C C . ASP A 1 255 ? 0.712 -12.973 17.162 1.00 94.31 255 ASP A C 1
ATOM 2102 O O . ASP A 1 255 ? 1.653 -12.267 17.535 1.00 94.31 255 ASP A O 1
ATOM 2106 N N . VAL A 1 256 ? 0.635 -13.452 15.914 1.00 95.12 256 VAL A N 1
ATOM 2107 C CA . VAL A 1 256 ? 1.639 -13.179 14.874 1.00 95.12 256 VAL A CA 1
ATOM 2108 C C . VAL A 1 256 ? 1.730 -11.681 14.587 1.00 95.12 256 VAL A C 1
ATOM 2110 O O . VAL A 1 256 ? 2.809 -11.094 14.691 1.00 95.12 256 VAL A O 1
ATOM 2113 N N . PHE A 1 257 ? 0.612 -11.026 14.262 1.00 94.81 257 PHE A N 1
ATOM 2114 C CA . PHE A 1 257 ? 0.648 -9.602 13.918 1.00 94.81 257 PHE A CA 1
ATOM 2115 C C . PHE A 1 257 ? 0.915 -8.707 15.136 1.00 94.81 257 PHE A C 1
ATOM 2117 O O . PHE A 1 257 ? 1.563 -7.667 14.999 1.00 94.81 257 PHE A O 1
ATOM 2124 N N . TYR A 1 258 ? 0.491 -9.120 16.333 1.00 94.19 258 TYR A N 1
ATOM 2125 C CA . TYR A 1 258 ? 0.827 -8.449 17.589 1.00 94.19 258 TYR A CA 1
ATOM 2126 C C . TYR A 1 258 ? 2.335 -8.489 17.848 1.00 94.19 258 TYR A C 1
ATOM 2128 O O . TYR A 1 258 ? 2.936 -7.454 18.147 1.00 94.19 258 TYR A O 1
ATOM 2136 N N . ALA A 1 259 ? 2.969 -9.656 17.684 1.00 94.25 259 ALA A N 1
ATOM 2137 C CA . ALA A 1 259 ? 4.414 -9.793 17.827 1.00 94.25 259 ALA A CA 1
ATOM 2138 C C . ALA A 1 259 ? 5.158 -8.898 16.826 1.00 94.25 259 ALA A C 1
ATOM 2140 O O . ALA A 1 259 ? 6.100 -8.206 17.211 1.00 94.25 259 ALA A O 1
ATOM 2141 N N . ILE A 1 260 ? 4.702 -8.843 15.573 1.00 91.81 260 ILE A N 1
ATOM 2142 C CA . ILE A 1 260 ? 5.322 -8.020 14.526 1.00 91.81 260 ILE A CA 1
ATOM 2143 C C . ILE A 1 260 ? 5.179 -6.514 14.807 1.00 91.81 260 ILE A C 1
ATOM 2145 O O . ILE A 1 260 ? 6.134 -5.768 14.593 1.00 91.81 260 ILE A O 1
ATOM 2149 N N . ASP A 1 261 ? 4.034 -6.038 15.311 1.00 91.38 261 ASP A N 1
ATOM 2150 C CA . ASP A 1 261 ? 3.836 -4.607 15.610 1.00 91.38 261 ASP A CA 1
ATOM 2151 C C . ASP A 1 261 ? 4.556 -4.166 16.899 1.00 91.38 261 ASP A C 1
ATOM 2153 O O . ASP A 1 261 ? 5.212 -3.113 16.928 1.00 91.38 261 ASP A O 1
ATOM 2157 N N . LYS A 1 262 ? 4.445 -4.968 17.971 1.00 92.62 262 LYS A N 1
ATOM 2158 C CA . LYS A 1 262 ? 4.879 -4.593 19.328 1.00 92.62 262 LYS A CA 1
ATOM 2159 C C . LYS A 1 262 ? 6.315 -4.971 19.654 1.00 92.62 262 LYS A C 1
ATOM 2161 O O . LYS A 1 262 ? 6.987 -4.204 20.346 1.00 92.62 262 LYS A O 1
ATOM 2166 N N . ASN A 1 263 ? 6.811 -6.112 19.179 1.00 94.12 263 ASN A N 1
ATOM 2167 C CA . ASN A 1 263 ? 8.176 -6.526 19.479 1.00 94.12 263 ASN A CA 1
ATOM 2168 C C . ASN A 1 263 ? 9.159 -5.852 18.507 1.00 94.12 263 ASN A C 1
ATOM 2170 O O . ASN A 1 263 ? 9.191 -6.142 17.312 1.00 94.12 263 ASN A O 1
ATOM 2174 N N . LYS A 1 264 ? 10.005 -4.957 19.036 1.00 94.25 264 LYS A N 1
ATOM 2175 C 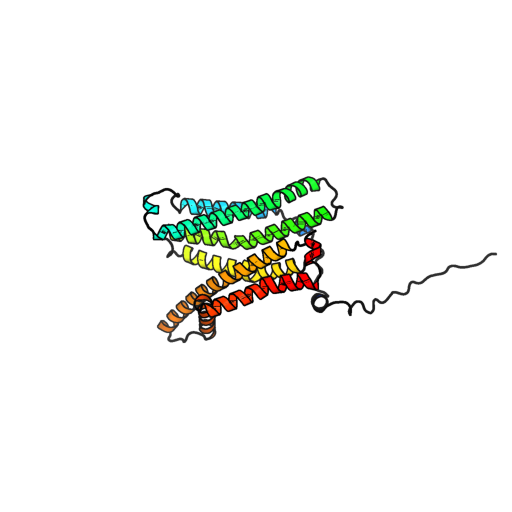CA . LYS A 1 264 ? 10.983 -4.189 18.246 1.00 94.25 264 LYS A CA 1
ATOM 2176 C C . LYS A 1 264 ? 11.963 -5.083 17.476 1.00 94.25 264 LYS A C 1
ATOM 2178 O O . LYS A 1 264 ? 12.310 -4.732 16.351 1.00 94.25 264 LYS A O 1
ATOM 2183 N N . GLN A 1 265 ? 12.402 -6.202 18.059 1.00 95.62 265 GLN A N 1
ATOM 2184 C CA . GLN A 1 265 ? 13.325 -7.133 17.402 1.00 95.62 265 GLN A CA 1
ATOM 2185 C C . GLN A 1 265 ? 12.633 -7.877 16.259 1.00 95.62 265 GLN A C 1
ATOM 2187 O O . GLN A 1 265 ? 13.148 -7.876 15.145 1.00 95.62 265 GLN A O 1
ATOM 2192 N N . VAL A 1 266 ? 11.437 -8.426 16.502 1.00 93.19 266 VAL A N 1
ATOM 2193 C CA . VAL A 1 266 ? 10.639 -9.106 15.464 1.00 93.19 266 VAL A CA 1
ATOM 2194 C C . VAL A 1 266 ? 10.342 -8.150 14.311 1.00 93.19 266 VAL A C 1
ATOM 2196 O O . VAL A 1 266 ? 10.556 -8.499 13.154 1.00 93.19 266 VAL A O 1
ATOM 2199 N N . ARG A 1 267 ? 9.944 -6.909 14.613 1.00 91.25 267 ARG A N 1
ATOM 2200 C CA . ARG A 1 267 ? 9.700 -5.873 13.604 1.00 91.25 267 ARG A CA 1
ATOM 2201 C C . ARG A 1 267 ? 10.937 -5.558 12.766 1.00 91.25 267 ARG A C 1
ATOM 2203 O O . ARG A 1 267 ? 10.815 -5.363 11.558 1.00 91.25 267 ARG A O 1
ATOM 2210 N N . LEU A 1 268 ? 12.113 -5.480 13.392 1.00 91.88 268 LEU A N 1
ATOM 2211 C CA . LEU A 1 268 ? 13.373 -5.218 12.694 1.00 91.88 268 LEU A CA 1
ATOM 2212 C C . LEU A 1 268 ? 13.738 -6.380 11.767 1.00 91.88 268 LEU A C 1
ATOM 2214 O O . LEU A 1 268 ? 13.990 -6.143 10.590 1.00 91.88 268 LEU A O 1
ATOM 2218 N N . ILE A 1 269 ? 13.707 -7.615 12.276 1.00 92.88 269 ILE A N 1
ATOM 2219 C CA . ILE A 1 269 ? 13.978 -8.827 11.489 1.00 92.88 269 ILE A CA 1
ATOM 2220 C C . ILE A 1 269 ? 13.026 -8.892 10.296 1.00 92.88 269 ILE A C 1
ATOM 2222 O O . ILE A 1 269 ? 13.469 -9.026 9.161 1.00 92.88 269 ILE A O 1
ATOM 2226 N N . PHE A 1 270 ? 11.729 -8.707 10.535 1.00 91.56 270 PHE A N 1
ATOM 2227 C CA . PHE A 1 270 ? 10.719 -8.697 9.484 1.00 91.56 270 PHE A CA 1
ATOM 2228 C C . PHE A 1 270 ? 10.973 -7.597 8.440 1.00 91.56 270 PHE A C 1
ATOM 2230 O O . PHE A 1 270 ? 10.860 -7.841 7.243 1.00 91.56 270 PHE A O 1
ATOM 2237 N N . SER A 1 271 ? 11.377 -6.397 8.871 1.00 89.75 271 SER A N 1
ATOM 2238 C CA . SER A 1 271 ? 11.718 -5.299 7.956 1.00 89.75 271 SER A CA 1
ATOM 2239 C C . SER A 1 271 ? 12.945 -5.627 7.099 1.00 89.75 271 SER A C 1
ATOM 2241 O O . SER A 1 271 ? 12.936 -5.346 5.906 1.00 89.75 271 SER A O 1
ATOM 2243 N N . ILE A 1 272 ? 13.973 -6.257 7.677 1.00 92.38 272 ILE A N 1
ATOM 2244 C CA . ILE A 1 272 ? 15.168 -6.706 6.948 1.00 92.38 272 ILE A CA 1
ATOM 2245 C C . ILE A 1 272 ? 14.798 -7.794 5.938 1.00 92.38 272 ILE A C 1
ATOM 2247 O O . ILE A 1 272 ? 15.190 -7.698 4.780 1.00 92.38 272 ILE A O 1
ATOM 2251 N N . VAL A 1 273 ? 14.008 -8.792 6.345 1.00 92.25 273 VAL A N 1
ATOM 2252 C CA . VAL A 1 273 ? 13.549 -9.875 5.460 1.00 92.25 273 VAL A CA 1
ATOM 2253 C C . VAL A 1 273 ? 12.713 -9.322 4.306 1.00 92.25 273 VAL A C 1
ATOM 2255 O O . VAL A 1 273 ? 12.947 -9.687 3.156 1.00 92.25 273 VAL A O 1
ATOM 2258 N N . ASN A 1 274 ? 11.793 -8.392 4.569 1.00 90.69 274 ASN A N 1
ATOM 2259 C CA . ASN A 1 274 ? 11.007 -7.748 3.516 1.00 90.69 274 ASN A CA 1
ATOM 2260 C C . ASN A 1 274 ? 11.865 -6.899 2.582 1.00 90.69 274 ASN A C 1
ATOM 2262 O O . ASN A 1 274 ? 11.679 -6.956 1.370 1.00 90.69 274 ASN A O 1
ATOM 2266 N N . PHE A 1 275 ? 12.802 -6.117 3.120 1.00 91.00 275 PHE A N 1
ATOM 2267 C CA . PHE A 1 275 ? 13.719 -5.336 2.295 1.00 91.00 275 PHE A CA 1
ATOM 2268 C C . PHE A 1 275 ? 14.561 -6.256 1.408 1.00 91.00 275 PHE A C 1
ATOM 2270 O O . PHE A 1 275 ? 14.707 -6.011 0.211 1.00 91.00 275 PHE A O 1
ATOM 2277 N N . ALA A 1 276 ? 15.051 -7.361 1.974 1.00 90.94 276 ALA A N 1
ATOM 2278 C CA . ALA A 1 276 ? 15.786 -8.361 1.225 1.00 90.94 276 ALA A CA 1
ATOM 2279 C C . ALA A 1 276 ? 14.926 -8.969 0.105 1.00 90.94 276 ALA A C 1
ATOM 2281 O O . ALA A 1 276 ? 15.366 -9.041 -1.035 1.00 90.94 276 ALA A O 1
ATOM 2282 N N . THR A 1 277 ? 13.683 -9.337 0.414 1.00 90.12 277 THR A N 1
ATOM 2283 C CA . THR A 1 277 ? 12.761 -10.015 -0.510 1.00 90.12 277 THR A CA 1
ATOM 2284 C C . THR A 1 277 ? 12.285 -9.116 -1.647 1.00 90.12 277 THR A C 1
ATOM 2286 O O . THR A 1 277 ? 12.252 -9.556 -2.790 1.00 90.12 277 THR A O 1
ATOM 2289 N N . PHE A 1 278 ? 11.913 -7.867 -1.358 1.00 89.00 278 PHE A N 1
ATOM 2290 C CA . PHE A 1 278 ? 11.290 -6.986 -2.352 1.00 89.00 278 PHE A CA 1
ATOM 2291 C C . PHE A 1 278 ? 12.270 -6.052 -3.051 1.00 89.00 278 PHE A C 1
ATOM 2293 O O . PHE A 1 278 ? 11.982 -5.609 -4.157 1.00 89.00 278 PHE A O 1
ATOM 2300 N N . VAL A 1 279 ? 13.410 -5.746 -2.426 1.00 88.25 279 VAL A N 1
ATOM 2301 C CA . VAL A 1 279 ? 14.385 -4.792 -2.967 1.00 88.25 279 VAL A CA 1
ATOM 2302 C C . VAL A 1 279 ? 15.690 -5.497 -3.296 1.00 88.25 279 VAL A C 1
ATOM 2304 O O . VAL A 1 279 ? 16.074 -5.553 -4.459 1.00 88.25 279 VAL A O 1
ATOM 2307 N N . PHE A 1 280 ? 16.369 -6.069 -2.302 1.00 87.81 280 PHE A N 1
ATOM 2308 C CA . PHE A 1 280 ? 17.737 -6.554 -2.494 1.00 87.81 280 PHE A CA 1
ATOM 2309 C C . PHE A 1 280 ? 17.827 -7.728 -3.473 1.00 87.81 280 PHE A C 1
ATOM 2311 O O . PHE A 1 280 ? 18.620 -7.666 -4.408 1.00 87.81 280 PHE A O 1
ATOM 2318 N N . ILE A 1 281 ? 17.026 -8.781 -3.271 1.00 87.25 281 ILE A N 1
ATOM 2319 C CA . ILE A 1 281 ? 17.043 -9.995 -4.093 1.00 87.25 281 ILE A CA 1
ATOM 2320 C C . ILE A 1 281 ? 16.624 -9.674 -5.530 1.00 87.25 281 ILE A C 1
ATOM 2322 O O . ILE A 1 281 ? 17.406 -10.001 -6.416 1.00 87.25 281 ILE A O 1
ATOM 2326 N N . PRO A 1 282 ? 15.492 -8.994 -5.810 1.00 85.06 282 PRO A N 1
ATOM 2327 C CA . PRO A 1 282 ? 15.121 -8.665 -7.183 1.00 85.06 282 PRO A CA 1
ATOM 2328 C C . PRO A 1 282 ? 16.161 -7.767 -7.857 1.00 85.06 282 PRO A C 1
ATOM 2330 O O . PRO A 1 282 ? 16.641 -8.084 -8.941 1.00 85.06 282 PRO A O 1
ATOM 2333 N N . VAL A 1 283 ? 16.602 -6.687 -7.206 1.00 82.81 283 VAL A N 1
ATOM 2334 C CA . VAL A 1 283 ? 17.578 -5.767 -7.814 1.00 82.81 283 VAL A CA 1
ATOM 2335 C C . VAL A 1 283 ? 18.913 -6.464 -8.072 1.00 82.81 283 VAL A C 1
ATOM 2337 O O . VAL A 1 283 ? 19.500 -6.276 -9.133 1.00 82.81 283 VAL A O 1
ATOM 2340 N N . SER A 1 284 ? 19.372 -7.312 -7.151 1.00 83.56 284 SER A N 1
ATOM 2341 C CA . SER A 1 284 ? 20.634 -8.040 -7.303 1.00 83.56 284 SER A CA 1
ATOM 2342 C C . SER A 1 284 ? 20.516 -9.163 -8.335 1.00 83.56 284 SER A C 1
ATOM 2344 O O . SER A 1 284 ? 21.382 -9.298 -9.192 1.00 83.56 284 SER A O 1
ATOM 2346 N N . TYR A 1 285 ? 19.435 -9.941 -8.312 1.00 84.50 285 TYR A N 1
ATOM 2347 C CA . TYR A 1 285 ? 19.199 -11.018 -9.272 1.00 84.50 285 TYR A CA 1
ATOM 2348 C C . TYR A 1 285 ? 19.083 -10.470 -10.696 1.00 84.50 285 TYR A C 1
ATOM 2350 O O . TYR A 1 285 ? 19.897 -10.802 -11.553 1.00 84.50 285 TYR A O 1
ATOM 2358 N N . TYR A 1 286 ? 18.137 -9.564 -10.951 1.00 76.75 286 TYR A N 1
ATOM 2359 C CA . TYR A 1 286 ? 17.948 -8.997 -12.290 1.00 76.75 286 TYR A CA 1
ATOM 2360 C C . TYR A 1 286 ? 19.105 -8.086 -12.704 1.00 76.75 286 TYR A C 1
ATOM 2362 O O . TYR A 1 286 ? 19.396 -7.936 -13.889 1.00 76.75 286 TYR A O 1
ATOM 2370 N N . GLY A 1 287 ? 19.795 -7.511 -11.727 1.00 74.50 287 GLY A N 1
ATOM 2371 C CA . GLY A 1 287 ? 20.969 -6.702 -11.952 1.00 74.50 287 GLY A CA 1
ATOM 2372 C C . GLY A 1 287 ? 22.182 -7.486 -12.434 1.00 74.50 287 GLY A C 1
ATOM 2373 O O . GLY A 1 287 ? 22.706 -7.229 -13.520 1.00 74.50 287 GLY A O 1
ATOM 2374 N N . PHE A 1 288 ? 22.629 -8.432 -11.610 1.00 74.75 288 PHE A N 1
ATOM 2375 C CA . PHE A 1 288 ? 23.855 -9.188 -11.838 1.00 74.75 288 PHE A CA 1
ATOM 2376 C C . PHE A 1 288 ? 23.654 -10.348 -12.814 1.00 74.75 288 PHE A C 1
ATOM 2378 O O . PHE A 1 288 ? 24.513 -10.570 -13.660 1.00 74.75 288 PHE A O 1
ATOM 2385 N N . VAL A 1 289 ? 22.529 -11.070 -12.741 1.00 75.44 289 VAL A N 1
ATOM 2386 C CA . VAL A 1 289 ? 22.324 -12.297 -13.536 1.00 75.44 289 VAL A CA 1
ATOM 2387 C C . VAL A 1 289 ? 21.912 -11.982 -14.971 1.00 75.44 289 VAL A C 1
ATOM 2389 O O . VAL A 1 289 ? 22.437 -12.594 -15.896 1.00 75.44 289 VAL A O 1
ATOM 2392 N N . ARG A 1 290 ? 21.022 -11.004 -15.193 1.00 71.75 290 ARG A N 1
ATOM 2393 C CA . ARG A 1 290 ? 20.666 -10.572 -16.561 1.00 71.75 290 ARG A CA 1
ATOM 2394 C C . ARG A 1 290 ? 21.669 -9.587 -17.173 1.00 71.75 290 ARG A C 1
ATOM 2396 O O . ARG A 1 290 ? 21.526 -9.236 -18.338 1.00 71.75 290 ARG A O 1
ATOM 2403 N N . GLY A 1 291 ? 22.670 -9.122 -16.418 1.00 63.00 291 GLY A N 1
ATOM 2404 C CA . GLY A 1 291 ? 23.678 -8.171 -16.909 1.00 63.00 291 GLY A CA 1
ATOM 2405 C C . GLY A 1 291 ? 23.113 -6.798 -17.305 1.00 63.00 291 GLY A C 1
ATOM 2406 O O . GLY A 1 291 ? 23.795 -6.014 -17.965 1.00 63.00 291 GLY A O 1
ATOM 2407 N N . ASN A 1 292 ? 21.873 -6.494 -16.910 1.00 60.84 292 ASN A N 1
ATOM 2408 C CA . ASN A 1 292 ? 21.166 -5.276 -17.308 1.00 60.84 292 ASN A CA 1
ATOM 2409 C C . ASN A 1 292 ? 21.438 -4.088 -16.379 1.00 60.84 292 ASN A C 1
ATOM 2411 O O . ASN A 1 292 ? 21.122 -2.956 -16.753 1.00 60.84 292 ASN A O 1
ATOM 2415 N N . LEU A 1 293 ? 22.050 -4.314 -15.205 1.00 60.91 293 LEU A N 1
ATOM 2416 C CA . LEU A 1 293 ? 22.247 -3.248 -14.216 1.00 60.91 293 LEU A CA 1
ATOM 2417 C C . LEU A 1 293 ? 23.123 -2.107 -14.733 1.00 60.91 293 LEU A C 1
ATOM 2419 O O . LEU A 1 293 ? 22.950 -0.993 -14.275 1.00 60.91 293 LEU A O 1
ATOM 2423 N N . PHE A 1 294 ? 24.029 -2.364 -15.683 1.00 63.09 294 PHE A N 1
ATOM 2424 C CA . PHE A 1 294 ? 24.885 -1.329 -16.280 1.00 63.09 294 PHE A CA 1
ATOM 2425 C C . PHE A 1 294 ? 24.479 -0.938 -17.703 1.00 63.09 294 PHE A C 1
ATOM 2427 O O . PHE A 1 294 ? 24.820 0.153 -18.145 1.00 63.09 294 PHE A O 1
ATOM 2434 N N . LYS A 1 295 ? 23.715 -1.783 -18.411 1.00 61.06 295 LYS A N 1
ATOM 2435 C CA . LYS A 1 295 ? 23.228 -1.470 -19.766 1.00 61.06 295 LYS A CA 1
ATOM 2436 C C . LYS A 1 295 ? 22.145 -0.392 -19.795 1.00 61.06 295 LYS A C 1
ATOM 2438 O O . LYS A 1 295 ? 21.948 0.210 -20.833 1.00 61.06 295 LYS A O 1
ATOM 2443 N N . SER A 1 296 ? 21.444 -0.185 -18.682 1.00 50.62 296 SER A N 1
ATOM 2444 C CA . SER A 1 296 ? 20.281 0.710 -18.582 1.00 50.62 296 SER A CA 1
ATOM 2445 C C . SER A 1 296 ? 20.562 2.029 -17.844 1.00 50.62 296 SER A C 1
ATOM 2447 O O . SER A 1 296 ? 19.631 2.781 -17.564 1.00 50.62 296 SER A O 1
ATOM 2449 N N . PHE A 1 297 ? 21.827 2.292 -17.492 1.00 50.41 297 PHE A N 1
ATOM 2450 C CA . PHE A 1 297 ? 22.285 3.592 -16.972 1.00 50.41 297 PHE A CA 1
ATOM 2451 C C . PHE A 1 297 ? 22.848 4.517 -18.064 1.00 50.41 297 PHE A C 1
ATOM 2453 O O . PHE A 1 297 ? 23.072 5.694 -17.783 1.00 50.41 297 PHE A O 1
ATOM 2460 N N . LEU A 1 298 ? 23.095 3.981 -19.263 1.00 42.28 298 LEU A N 1
ATOM 2461 C CA . LEU A 1 298 ? 23.487 4.700 -20.478 1.00 42.28 298 LEU A CA 1
ATOM 2462 C C . LEU A 1 298 ? 22.277 4.802 -21.404 1.00 42.28 298 LEU A C 1
ATOM 2464 O O . LEU A 1 298 ? 22.151 5.860 -22.052 1.00 42.28 298 LEU A O 1
#

InterPro domains:
  IPR006634 TRAM/LAG1/CLN8 homology domain [PF03798] (139-224)
  IPR006634 TRAM/LAG1/CLN8 homology domain [PS50922] (40-232)
  IPR042512 TLC domain-containing protein 5 [PTHR31898] (134-225)